Protein AF-A0A7S4ITA3-F1 (afdb_monomer)

Secondary structure (DSSP, 8-state):
-PPPPHHHHHHHHHHHHHTGGG--SHHHHHHHHHHHTTTSSSS-TT-HHHHHTT-GGGGSTTHHHHHHHHHHHHHHTT----TT----HHHHHHHHHHHHHHHTT--EEEE--TTSSHHHHHHHHHHH-BGGG-SSGGGGGSPEEEEEEEE--TT--HHHHHHHHHHHHHHHHH-TTEEEEEEEETGGGGGG-TT-TTHHHHHHTSS-SSEEEEEESSPPPHHHHTTSEEEEPPPPPHHHHHHHHHHHHHHS---SHHHHHHHHHHHHHHHHHHHHHHHHHHH--SS----GGGT-

pLDDT: mean 87.22, std 9.17, range [44.47, 98.25]

Structure (mmCIF, N/CA/C/O backbone):
data_AF-A0A7S4ITA3-F1
#
_entry.id   AF-A0A7S4ITA3-F1
#
loop_
_atom_site.group_PDB
_atom_site.id
_atom_site.type_symbol
_atom_site.label_atom_id
_atom_site.label_alt_id
_atom_site.label_comp_id
_atom_site.label_asym_id
_atom_site.label_entity_id
_atom_site.label_seq_id
_atom_site.pdbx_PDB_ins_code
_atom_site.Cartn_x
_atom_site.Cartn_y
_atom_site.Cartn_z
_atom_site.occupancy
_atom_site.B_iso_or_equiv
_atom_site.auth_seq_id
_atom_site.auth_comp_id
_atom_site.auth_asym_id
_atom_site.auth_atom_id
_atom_site.pdbx_PDB_model_num
ATOM 1 N N . ALA A 1 1 ? -18.665 4.761 25.829 1.00 44.47 1 ALA A N 1
ATOM 2 C CA . ALA A 1 1 ? -19.193 4.690 24.446 1.00 44.47 1 ALA A CA 1
ATOM 3 C C . ALA A 1 1 ? -19.505 3.229 24.148 1.00 44.47 1 ALA A C 1
ATOM 5 O O . ALA A 1 1 ? -18.762 2.408 24.674 1.00 44.47 1 ALA A O 1
ATOM 6 N N . PRO A 1 2 ? -20.571 2.891 23.401 1.00 53.69 2 PRO A N 1
ATOM 7 C CA . PRO A 1 2 ? -20.846 1.493 23.069 1.00 53.69 2 PRO A CA 1
ATOM 8 C C . PRO A 1 2 ? -19.627 0.891 22.359 1.00 53.69 2 PRO A C 1
ATOM 10 O O . PRO A 1 2 ? -19.073 1.516 21.450 1.00 53.69 2 PRO A O 1
ATOM 13 N N . SER A 1 3 ? -19.159 -0.261 22.841 1.00 71.75 3 SER A N 1
ATOM 14 C CA . SER A 1 3 ? -18.053 -0.998 22.234 1.00 71.75 3 SER A CA 1
ATOM 15 C C . SER A 1 3 ? -18.509 -1.571 20.895 1.00 71.75 3 SER A C 1
ATOM 17 O O . SER A 1 3 ? -19.614 -2.094 20.775 1.00 71.75 3 SER A O 1
ATOM 19 N N . ILE A 1 4 ? -17.665 -1.447 19.874 1.00 80.88 4 ILE A N 1
ATOM 20 C CA . ILE A 1 4 ? -17.914 -2.056 18.566 1.00 80.88 4 ILE A CA 1
ATOM 21 C C . ILE A 1 4 ? -17.589 -3.545 18.701 1.00 80.88 4 ILE A C 1
ATOM 23 O O . ILE A 1 4 ? -16.501 -3.894 19.163 1.00 80.88 4 ILE A O 1
ATOM 27 N N . ALA A 1 5 ? -18.536 -4.416 18.352 1.00 86.06 5 ALA A N 1
ATOM 28 C CA . ALA A 1 5 ? -18.326 -5.860 18.443 1.00 86.06 5 ALA A CA 1
ATOM 29 C C . ALA A 1 5 ? -17.271 -6.342 17.423 1.00 86.06 5 ALA A C 1
ATOM 31 O O . ALA A 1 5 ? -17.136 -5.730 16.360 1.00 86.06 5 ALA A O 1
ATOM 32 N N . PRO A 1 6 ? -16.564 -7.462 17.686 1.00 87.94 6 PRO A N 1
ATOM 33 C CA . PRO A 1 6 ? -15.564 -8.002 16.762 1.00 87.94 6 PRO A CA 1
ATOM 34 C C . PRO A 1 6 ? -16.103 -8.224 15.346 1.00 87.94 6 PRO A C 1
ATOM 36 O O . PRO A 1 6 ? -15.459 -7.822 14.384 1.00 87.94 6 PRO A O 1
ATOM 39 N N . PHE A 1 7 ? -17.317 -8.772 15.221 1.00 88.88 7 PHE A N 1
ATOM 40 C CA . PHE A 1 7 ? -17.970 -8.984 13.928 1.00 88.88 7 PHE A CA 1
ATOM 41 C C . PHE A 1 7 ? -18.179 -7.673 13.157 1.00 88.88 7 PHE A C 1
ATOM 43 O O . PHE A 1 7 ? -17.788 -7.570 11.995 1.00 88.88 7 PHE A O 1
ATOM 50 N N . ALA A 1 8 ? -18.719 -6.642 13.815 1.00 88.62 8 ALA A N 1
ATOM 51 C CA . ALA A 1 8 ? -18.875 -5.319 13.216 1.00 88.62 8 ALA A CA 1
ATOM 52 C C . ALA A 1 8 ? -17.520 -4.733 12.784 1.00 88.62 8 ALA A C 1
ATOM 54 O O . ALA A 1 8 ? -17.408 -4.167 11.698 1.00 88.62 8 ALA A O 1
ATOM 55 N N . GLY A 1 9 ? -16.471 -4.936 13.588 1.00 91.06 9 GLY A N 1
ATOM 56 C CA . GLY A 1 9 ? -15.106 -4.561 13.226 1.00 91.06 9 GLY A CA 1
ATOM 57 C C . GLY A 1 9 ? -14.609 -5.266 11.961 1.00 91.06 9 GLY A C 1
ATOM 58 O O . GLY A 1 9 ? -14.134 -4.605 11.040 1.00 91.06 9 GLY A O 1
ATOM 59 N N . SER A 1 10 ? -14.780 -6.587 11.869 1.00 92.25 10 SER A N 1
ATOM 60 C CA . SER A 1 10 ? -14.420 -7.375 10.684 1.00 92.25 10 SER A CA 1
ATOM 61 C C . SER A 1 10 ? -15.167 -6.9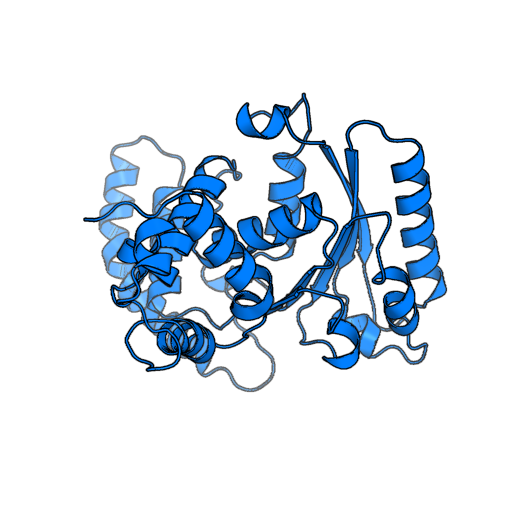22 9.429 1.00 92.25 10 SER A C 1
ATOM 63 O O . SER A 1 10 ? -14.563 -6.850 8.360 1.00 92.25 10 SER A O 1
ATOM 65 N N . VAL A 1 11 ? -16.448 -6.554 9.546 1.00 91.88 11 VAL A N 1
ATOM 66 C CA . VAL A 1 11 ? -17.225 -6.006 8.422 1.00 91.88 11 VAL A CA 1
ATOM 67 C C . VAL A 1 11 ? -16.649 -4.672 7.950 1.00 91.88 11 VAL A C 1
ATOM 69 O O . VAL A 1 11 ? -16.481 -4.479 6.747 1.00 91.88 11 VAL A O 1
ATOM 72 N N . VAL A 1 12 ? -16.282 -3.772 8.868 1.00 93.00 12 VAL A N 1
ATOM 73 C CA . VAL A 1 12 ? -15.640 -2.498 8.500 1.00 93.00 12 VAL A CA 1
ATOM 74 C C . VAL A 1 12 ? -14.308 -2.732 7.789 1.00 93.00 12 VAL A C 1
ATOM 76 O O . VAL A 1 12 ? -14.041 -2.081 6.781 1.00 93.00 12 VAL A O 1
ATOM 79 N N . LEU A 1 13 ? -13.497 -3.682 8.260 1.00 95.00 13 LEU A N 1
ATOM 80 C CA . LEU A 1 13 ? -12.249 -4.051 7.587 1.00 95.00 13 LEU A CA 1
ATOM 81 C C . LEU A 1 13 ? -12.511 -4.622 6.188 1.00 95.00 13 LEU A C 1
ATOM 83 O O . LEU A 1 13 ? -11.865 -4.197 5.234 1.00 95.00 13 LEU A O 1
ATOM 87 N N . GLY A 1 14 ? -13.497 -5.508 6.036 1.00 94.88 14 GLY A N 1
ATOM 88 C CA . GLY A 1 14 ? -13.906 -6.026 4.729 1.00 94.88 14 GLY A CA 1
ATOM 89 C C . GLY A 1 14 ? -14.308 -4.905 3.767 1.00 94.88 14 GLY A C 1
ATOM 90 O O . GLY A 1 14 ? -13.779 -4.817 2.661 1.00 94.88 14 GLY A O 1
ATOM 91 N N . LEU A 1 15 ? -15.163 -3.980 4.211 1.00 94.31 15 LEU A N 1
ATOM 92 C CA . LEU A 1 15 ? -15.544 -2.797 3.431 1.00 94.31 15 LEU A CA 1
ATOM 93 C C . LEU A 1 15 ? -14.338 -1.916 3.080 1.00 94.31 15 LEU A C 1
ATOM 95 O O . LEU A 1 15 ? -14.300 -1.333 1.993 1.00 94.31 15 LEU A O 1
ATOM 99 N N . ALA A 1 16 ? -13.352 -1.824 3.975 1.00 95.06 16 ALA A N 1
ATOM 100 C CA . ALA A 1 16 ? -12.163 -1.029 3.732 1.00 95.06 16 ALA A CA 1
ATOM 101 C C . ALA A 1 16 ? -11.289 -1.622 2.609 1.00 95.06 16 ALA A C 1
ATOM 103 O O . ALA A 1 16 ? -10.899 -0.910 1.682 1.00 95.06 16 ALA A O 1
ATOM 104 N N . PHE A 1 17 ? -11.027 -2.931 2.651 1.00 93.88 17 PHE A N 1
ATOM 105 C CA . PHE A 1 17 ? -10.225 -3.631 1.639 1.00 93.88 17 PHE A CA 1
ATOM 106 C C . PHE A 1 17 ? -10.936 -3.781 0.294 1.00 93.88 17 PHE A C 1
ATOM 108 O O . PHE A 1 17 ? -10.286 -3.728 -0.750 1.00 93.88 17 PHE A O 1
ATOM 115 N N . VAL A 1 18 ? -12.261 -3.926 0.293 1.00 91.56 18 VAL A N 1
ATOM 116 C CA . VAL A 1 18 ? -13.017 -4.067 -0.956 1.00 91.56 18 VAL A CA 1
ATOM 117 C C . VAL A 1 18 ? -13.184 -2.722 -1.665 1.00 91.56 18 VAL A C 1
ATOM 119 O O . VAL A 1 18 ? -13.015 -2.672 -2.882 1.00 91.56 18 VAL A O 1
ATOM 122 N N . TYR A 1 19 ? -13.464 -1.637 -0.932 1.00 92.06 19 TYR A N 1
ATOM 123 C CA . TYR A 1 19 ? -13.842 -0.352 -1.534 1.00 92.06 19 TYR A CA 1
ATOM 124 C C . TYR A 1 19 ? -12.937 0.807 -1.116 1.00 92.06 19 TYR A C 1
ATOM 126 O O . TYR A 1 19 ? -12.345 1.452 -1.977 1.00 92.06 19 TYR A O 1
ATOM 134 N N . TYR A 1 20 ? -12.794 1.066 0.187 1.00 93.38 20 TYR A N 1
ATOM 135 C CA . TYR A 1 20 ? -12.134 2.281 0.690 1.00 93.38 20 TYR A CA 1
ATOM 136 C C . TYR A 1 20 ? -10.708 2.464 0.157 1.00 93.38 20 TYR A C 1
ATOM 138 O O . TYR A 1 20 ? -10.371 3.538 -0.334 1.00 93.38 20 TYR A O 1
ATOM 146 N N . TYR A 1 21 ? -9.871 1.423 0.217 1.00 92.56 21 TYR A N 1
ATOM 147 C CA . TYR A 1 21 ? -8.472 1.520 -0.217 1.00 92.56 21 TYR A CA 1
ATOM 148 C C . TYR A 1 21 ? -8.300 1.611 -1.737 1.00 92.56 21 TYR A C 1
ATOM 150 O O . TYR A 1 21 ? -7.216 1.970 -2.189 1.00 92.56 21 TYR A O 1
ATOM 158 N N . ARG A 1 22 ? -9.355 1.332 -2.518 1.00 90.31 22 ARG A N 1
ATOM 159 C CA . ARG A 1 22 ? -9.364 1.537 -3.976 1.00 90.31 22 ARG A CA 1
ATOM 160 C C . ARG A 1 22 ? -9.637 2.990 -4.364 1.00 90.31 22 ARG A C 1
ATOM 162 O O . ARG A 1 22 ? -9.396 3.359 -5.508 1.00 90.31 22 ARG A O 1
ATOM 169 N N . LEU A 1 23 ? -10.149 3.804 -3.439 1.00 89.69 23 LEU A N 1
ATOM 170 C CA . LEU A 1 23 ? -10.403 5.221 -3.681 1.00 89.69 23 LEU A CA 1
ATOM 171 C C . LEU A 1 23 ? -9.081 5.989 -3.638 1.00 89.69 23 LEU A C 1
ATOM 173 O O . LEU A 1 23 ? -8.311 5.881 -2.673 1.00 89.69 23 LEU A O 1
ATOM 177 N N . GLY A 1 24 ? -8.818 6.755 -4.695 1.00 81.25 24 GLY A N 1
ATOM 178 C CA . GLY A 1 24 ? -7.558 7.466 -4.877 1.00 81.25 24 GLY A CA 1
ATOM 179 C C . GLY A 1 24 ? -7.505 8.784 -4.117 1.00 81.25 24 GLY A C 1
ATOM 180 O O . GLY A 1 24 ? -6.437 9.165 -3.652 1.00 81.25 24 GLY A O 1
ATOM 181 N N . GLY A 1 25 ? -8.642 9.464 -3.945 1.00 82.69 25 GLY A N 1
ATOM 182 C CA . GLY A 1 25 ? -8.714 10.780 -3.316 1.00 82.69 25 GLY A CA 1
ATOM 183 C C . GLY A 1 25 ? -9.077 10.751 -1.830 1.00 82.69 25 GLY A C 1
ATOM 184 O O . GLY A 1 25 ? -9.972 10.026 -1.396 1.00 82.69 25 GLY A O 1
ATOM 185 N N . ALA A 1 26 ? -8.46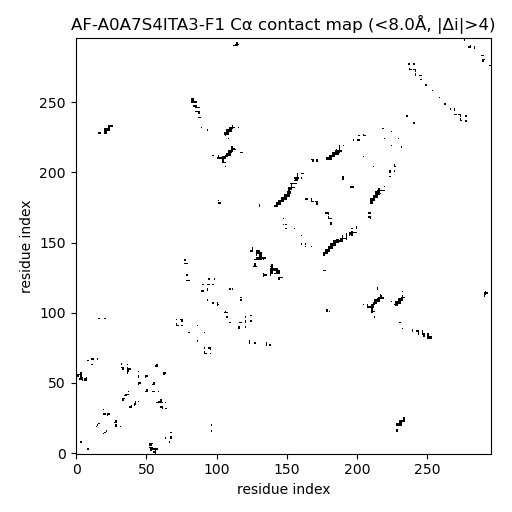2 11.638 -1.041 1.00 82.25 26 ALA A N 1
ATOM 186 C CA . ALA A 1 26 ? -8.821 11.831 0.368 1.00 82.25 26 ALA A CA 1
ATOM 187 C C . ALA A 1 26 ? -10.290 12.268 0.538 1.00 82.25 26 ALA A C 1
ATOM 189 O O . ALA A 1 26 ? -10.975 11.807 1.452 1.00 82.25 26 ALA A O 1
ATOM 190 N N . SER A 1 27 ? -10.794 13.111 -0.372 1.00 85.75 27 SER A N 1
ATOM 191 C CA . SER A 1 27 ? -12.199 13.534 -0.350 1.00 85.75 27 SER A CA 1
ATOM 192 C C . SER A 1 27 ? -13.161 12.397 -0.697 1.00 85.75 27 SER A C 1
ATOM 194 O O . SER A 1 27 ? -14.223 12.301 -0.090 1.00 85.75 27 SER A O 1
ATOM 196 N N . GLU A 1 28 ? -12.797 11.526 -1.640 1.00 89.06 28 GLU A N 1
ATOM 197 C CA . GLU A 1 28 ? -13.598 10.350 -2.007 1.00 89.06 28 GLU A CA 1
ATOM 198 C C . GLU A 1 28 ? -13.661 9.362 -0.841 1.00 89.06 28 GLU A C 1
ATOM 200 O O . GLU A 1 28 ? -14.731 8.884 -0.474 1.00 89.06 28 GLU A O 1
ATOM 205 N N . ARG A 1 29 ? -12.514 9.113 -0.199 1.00 89.00 29 ARG A N 1
ATOM 206 C CA . ARG A 1 29 ? -12.390 8.273 0.997 1.00 89.00 29 ARG A CA 1
ATOM 207 C C . ARG A 1 29 ? -13.241 8.776 2.158 1.00 89.00 29 ARG A C 1
ATOM 209 O O . ARG A 1 29 ? -13.866 7.969 2.845 1.00 89.00 29 ARG A O 1
ATOM 216 N N . LYS A 1 30 ? -13.269 10.094 2.382 1.00 87.12 30 LYS A N 1
ATOM 217 C CA . LYS A 1 30 ? -14.154 10.709 3.377 1.00 87.12 30 LYS A CA 1
ATOM 218 C C . LYS A 1 30 ? -15.622 10.521 2.982 1.00 87.12 30 LYS A C 1
ATOM 220 O O . LYS A 1 30 ? -16.390 9.976 3.769 1.00 87.12 30 LYS A O 1
ATOM 225 N N . GLY A 1 31 ? -15.969 10.869 1.741 1.00 88.88 31 GLY A N 1
ATOM 226 C CA . GLY A 1 31 ? -17.325 10.734 1.211 1.00 88.88 31 GLY A CA 1
ATOM 227 C C . GLY A 1 31 ? -17.870 9.304 1.280 1.00 88.88 31 GLY A C 1
ATOM 228 O O . GLY A 1 31 ? -19.043 9.118 1.577 1.00 88.88 31 GLY A O 1
ATOM 229 N N . TYR A 1 32 ? -17.026 8.287 1.088 1.00 91.44 32 TYR A N 1
ATOM 230 C CA . TYR A 1 32 ? -17.415 6.881 1.215 1.00 91.44 32 TYR A CA 1
ATOM 231 C C . TYR A 1 32 ? -17.880 6.519 2.630 1.00 91.44 32 TYR A C 1
ATOM 233 O O . TYR A 1 32 ? -18.923 5.888 2.796 1.00 91.44 32 TYR A O 1
ATOM 241 N N . TRP A 1 33 ? -17.143 6.938 3.663 1.00 91.00 33 TRP A N 1
ATOM 242 C CA . TRP A 1 33 ? -17.572 6.692 5.041 1.00 91.00 33 TRP A CA 1
ATOM 243 C C . TRP A 1 33 ? -18.780 7.530 5.435 1.00 91.00 33 TRP A C 1
ATOM 245 O O . TRP A 1 33 ? -19.639 7.028 6.159 1.00 91.00 33 TRP A O 1
ATOM 255 N N . ASP A 1 34 ? -18.886 8.754 4.926 1.00 87.12 34 ASP A N 1
ATOM 256 C CA . ASP A 1 34 ? -20.053 9.610 5.144 1.00 87.12 34 ASP A CA 1
ATOM 257 C C . ASP A 1 34 ? -21.315 8.982 4.515 1.00 87.12 34 ASP A C 1
ATOM 259 O O . ASP A 1 34 ? -22.370 8.943 5.150 1.00 87.12 34 ASP A O 1
ATOM 263 N N . ALA A 1 35 ? -21.182 8.385 3.324 1.00 85.56 35 ALA A N 1
ATOM 264 C CA . ALA A 1 35 ? -22.257 7.699 2.605 1.00 85.56 35 ALA A CA 1
ATOM 265 C C . ALA A 1 35 ? -22.709 6.373 3.243 1.00 85.56 35 ALA A C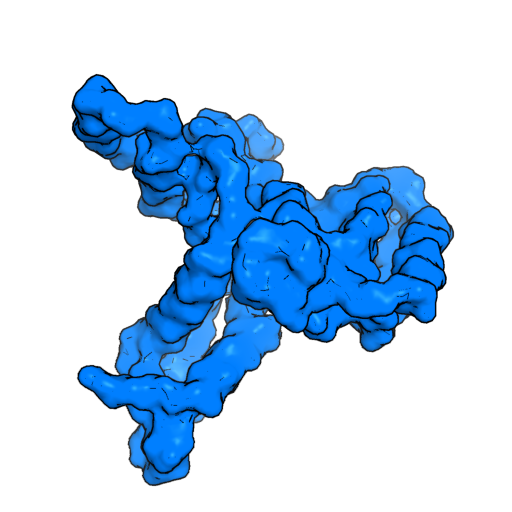 1
ATOM 267 O O . ALA A 1 35 ? -23.789 5.893 2.929 1.00 85.56 35 ALA A O 1
ATOM 268 N N . ILE A 1 36 ? -21.910 5.750 4.110 1.00 84.56 36 ILE A N 1
ATOM 269 C CA . ILE A 1 36 ? -22.321 4.544 4.862 1.00 84.56 36 ILE A CA 1
ATOM 270 C C . ILE A 1 36 ? -22.736 4.915 6.293 1.00 84.56 36 ILE A C 1
ATOM 272 O O . ILE A 1 36 ? -23.541 4.228 6.925 1.00 84.56 36 ILE A O 1
ATOM 276 N N . GLY A 1 37 ? -22.176 6.003 6.817 1.00 79.94 37 GLY A N 1
ATOM 277 C CA . GLY A 1 37 ? -22.442 6.526 8.145 1.00 79.94 37 GLY A CA 1
ATOM 278 C C . GLY A 1 37 ? -23.795 7.223 8.268 1.00 79.94 37 GLY A C 1
ATOM 279 O O . GLY A 1 37 ? -24.728 7.006 7.499 1.00 79.94 37 GLY A O 1
ATOM 280 N N . THR A 1 38 ? -23.909 8.070 9.289 1.00 68.62 38 THR A N 1
ATOM 281 C CA . THR A 1 38 ? -25.158 8.764 9.645 1.00 68.62 38 THR A CA 1
ATOM 282 C C . THR A 1 38 ? -25.495 9.970 8.786 1.00 68.62 38 THR A C 1
ATOM 284 O O . THR A 1 38 ? -26.566 10.541 8.962 1.00 68.62 38 THR A O 1
ATOM 287 N N . LEU A 1 39 ? -24.614 10.347 7.862 1.00 64.81 39 LEU A N 1
ATOM 288 C CA . LEU A 1 39 ? -24.863 11.421 6.901 1.00 64.81 39 LEU A CA 1
ATOM 289 C C . LEU A 1 39 ? -25.691 10.941 5.696 1.00 64.81 39 LEU A C 1
ATOM 291 O O . LEU A 1 39 ? -25.988 11.733 4.807 1.00 64.81 39 LEU A O 1
ATOM 295 N N . SER A 1 40 ? -26.080 9.662 5.671 1.00 63.91 40 SER A N 1
ATOM 296 C CA . SER A 1 40 ? -26.907 9.059 4.629 1.00 63.91 40 SER A CA 1
ATOM 297 C C . SER A 1 40 ? -28.091 8.291 5.221 1.00 63.91 40 SER A C 1
ATOM 299 O O . SER A 1 40 ? -27.983 7.685 6.290 1.00 63.91 40 SER A O 1
ATOM 301 N N . ASP A 1 41 ? -29.191 8.226 4.470 1.00 70.81 41 ASP A N 1
ATOM 302 C CA . ASP A 1 41 ? -30.323 7.337 4.765 1.00 70.81 41 ASP A CA 1
ATOM 303 C C . ASP A 1 41 ? -30.102 5.903 4.241 1.00 70.81 41 ASP A C 1
ATOM 305 O O . ASP A 1 41 ? -30.998 5.061 4.312 1.00 70.81 41 ASP A O 1
ATOM 309 N N . ILE A 1 42 ? -28.906 5.601 3.713 1.00 78.12 42 ILE A N 1
ATOM 310 C CA . ILE A 1 42 ? -28.583 4.302 3.104 1.00 78.12 42 ILE A CA 1
ATOM 311 C C . ILE A 1 42 ? -28.616 3.186 4.157 1.00 78.12 42 ILE A C 1
ATOM 313 O O . ILE A 1 42 ? -29.082 2.079 3.878 1.00 78.12 42 ILE A O 1
ATOM 317 N N . VAL A 1 43 ? -28.152 3.465 5.380 1.00 77.56 43 VAL A N 1
ATOM 318 C CA . VAL A 1 43 ? -28.120 2.489 6.477 1.00 77.56 43 VAL A CA 1
ATOM 319 C C . VAL A 1 43 ? -29.050 2.917 7.608 1.00 77.56 43 VAL A C 1
ATOM 321 O O . VAL A 1 43 ? -28.831 3.915 8.293 1.00 77.56 43 VAL A O 1
ATOM 324 N N . VAL A 1 44 ? -30.061 2.092 7.892 1.00 79.06 44 VAL A N 1
ATOM 325 C CA . VAL A 1 44 ? -30.995 2.323 9.004 1.00 79.06 44 VAL A CA 1
ATOM 326 C C . VAL A 1 44 ? -30.394 1.818 10.323 1.00 79.06 44 VAL A C 1
ATOM 328 O O . VAL A 1 44 ? -30.726 0.740 10.829 1.00 79.06 44 VAL A O 1
ATOM 331 N N . TRP A 1 45 ? -29.508 2.626 10.909 1.00 76.69 45 TRP A N 1
ATOM 332 C CA . TRP A 1 45 ? -28.760 2.327 12.142 1.00 76.69 45 TRP A CA 1
ATOM 333 C C . TRP A 1 45 ? -29.633 2.013 13.372 1.00 76.69 45 TRP A C 1
ATOM 335 O O . TRP A 1 45 ? -29.173 1.363 14.306 1.00 76.69 45 TRP A O 1
ATOM 345 N N . GLY A 1 46 ? -30.898 2.448 13.389 1.00 69.69 46 GLY A N 1
ATOM 346 C CA . GLY A 1 46 ? -31.834 2.235 14.503 1.00 69.69 46 GLY A CA 1
ATOM 347 C C . GLY A 1 46 ? -32.474 0.841 14.575 1.00 69.69 46 GLY A C 1
ATOM 348 O O . GLY A 1 46 ? -33.279 0.590 15.472 1.00 69.69 46 GLY A O 1
ATOM 349 N N . THR A 1 47 ? -32.165 -0.068 13.646 1.00 79.06 47 THR A N 1
ATOM 350 C CA . THR A 1 47 ? -32.787 -1.400 13.620 1.00 79.06 47 THR A CA 1
ATOM 351 C C . THR A 1 47 ? -32.286 -2.299 14.754 1.00 79.06 47 THR A C 1
ATOM 353 O O . THR A 1 47 ? -31.094 -2.375 15.058 1.00 79.06 47 THR A O 1
ATOM 356 N N . ARG A 1 48 ? -33.210 -3.063 15.358 1.00 77.19 48 ARG A N 1
ATOM 357 C CA . ARG A 1 48 ? -32.900 -4.022 16.438 1.00 77.19 48 ARG A CA 1
ATOM 358 C C . ARG A 1 48 ? -31.853 -5.059 16.012 1.00 77.19 48 ARG A C 1
ATOM 360 O O . ARG A 1 48 ? -31.075 -5.501 16.848 1.00 77.19 48 ARG A O 1
ATOM 367 N N . LYS A 1 49 ? -31.816 -5.390 14.715 1.00 79.81 49 LYS A N 1
ATOM 368 C CA . LYS A 1 49 ? -30.844 -6.304 14.106 1.00 79.81 49 LYS A CA 1
ATOM 369 C C . LYS A 1 49 ? -29.416 -5.755 14.191 1.00 79.81 49 LYS A C 1
ATOM 371 O O . LYS A 1 49 ? -28.576 -6.393 14.804 1.00 79.81 49 LYS A O 1
ATOM 376 N N . LEU A 1 50 ? -29.150 -4.549 13.679 1.00 78.44 50 LEU A N 1
ATOM 377 C CA . LEU A 1 50 ? -27.807 -3.946 13.739 1.00 78.44 50 LEU A CA 1
ATOM 378 C C . LEU A 1 50 ? -27.335 -3.722 15.180 1.00 78.44 50 LEU A C 1
ATOM 380 O O . LEU A 1 50 ? -26.171 -3.957 15.503 1.00 78.44 50 LEU A O 1
ATOM 384 N N . LYS A 1 51 ? -28.252 -3.323 16.068 1.00 77.50 51 LYS A N 1
ATOM 385 C CA . LYS A 1 51 ? -27.941 -3.180 17.492 1.00 77.50 51 LYS A CA 1
ATOM 386 C C . LYS A 1 51 ? -27.585 -4.521 18.144 1.00 77.50 51 LYS A C 1
ATOM 388 O O . LYS A 1 51 ? -26.641 -4.570 18.925 1.00 77.50 51 LYS A O 1
ATOM 393 N N . GLY A 1 52 ? -28.314 -5.589 17.809 1.00 76.75 52 GLY A N 1
ATOM 394 C CA . GLY A 1 52 ? -28.038 -6.951 18.277 1.00 76.75 52 GLY A CA 1
ATOM 395 C C . GLY A 1 52 ? -26.687 -7.491 17.804 1.00 76.75 52 GLY A C 1
ATOM 396 O O . GLY A 1 52 ? -26.008 -8.167 18.566 1.00 76.75 52 GLY A O 1
ATOM 397 N N . GLU A 1 53 ? -26.260 -7.109 16.601 1.00 82.62 53 GLU A N 1
ATOM 398 C CA . GLU A 1 53 ? -24.971 -7.497 16.006 1.00 82.62 53 GLU A CA 1
ATOM 399 C C . GLU A 1 53 ? -23.797 -6.575 16.419 1.00 82.62 53 GLU A C 1
ATOM 401 O O . GLU A 1 53 ? -22.677 -6.708 15.926 1.00 82.62 53 GLU A O 1
ATOM 406 N N . GLY A 1 54 ? -24.029 -5.611 17.321 1.00 83.00 54 GLY A N 1
ATOM 407 C CA . GLY A 1 54 ? -22.974 -4.764 17.892 1.00 83.00 54 GLY A CA 1
ATOM 408 C C . GLY A 1 54 ? -22.473 -3.625 16.996 1.00 83.00 54 GLY A C 1
ATOM 409 O O . GLY A 1 54 ? -21.363 -3.125 17.195 1.00 83.00 54 GLY A O 1
ATOM 410 N N . PHE A 1 55 ? -23.289 -3.180 16.037 1.00 85.12 55 PHE A N 1
ATOM 411 C CA . PHE A 1 55 ? -22.982 -2.071 15.123 1.00 85.12 55 PHE A CA 1
ATOM 412 C C . PHE A 1 55 ? -23.282 -0.676 15.707 1.00 85.12 55 PHE A C 1
ATOM 414 O O . PHE A 1 55 ? -22.945 0.332 15.094 1.00 85.12 55 PHE A O 1
ATOM 421 N N . ASP A 1 56 ? -23.879 -0.585 16.900 1.00 82.00 56 ASP A N 1
ATOM 422 C CA . ASP A 1 56 ? -24.345 0.678 17.508 1.00 82.00 56 ASP A CA 1
ATOM 423 C C . ASP A 1 56 ? -23.232 1.740 17.646 1.00 82.00 56 ASP A C 1
ATOM 425 O O . ASP A 1 56 ? -23.459 2.936 17.452 1.00 82.00 56 ASP A O 1
ATOM 429 N N . GLY A 1 57 ? -21.991 1.305 17.901 1.00 83.00 57 GLY A N 1
ATOM 430 C CA . GLY A 1 57 ? -20.823 2.187 17.984 1.00 83.00 57 GLY A CA 1
ATOM 431 C C . GLY A 1 57 ? -20.428 2.868 16.669 1.00 83.00 57 GLY A C 1
ATOM 432 O O . GLY A 1 57 ? -19.764 3.904 16.712 1.00 83.00 57 GLY A O 1
ATOM 433 N N . LEU A 1 58 ? -20.867 2.340 15.521 1.00 85.00 58 LEU A N 1
ATOM 434 C CA . LEU A 1 58 ? -20.563 2.870 14.186 1.00 85.00 58 LEU A CA 1
ATOM 435 C C . LEU A 1 58 ? -21.526 3.976 13.732 1.00 85.00 58 LEU A C 1
ATOM 437 O O . LEU A 1 58 ? -21.247 4.660 12.754 1.00 85.00 58 LEU A O 1
ATOM 441 N N . LYS A 1 59 ? -22.614 4.219 14.477 1.00 80.12 59 LYS A N 1
ATOM 442 C CA . LYS A 1 59 ? -23.563 5.308 14.196 1.00 80.12 59 LYS A CA 1
ATOM 443 C C . LYS A 1 59 ? -22.907 6.696 14.268 1.00 80.12 59 LYS A C 1
ATOM 445 O O . LYS A 1 59 ? -23.375 7.646 13.650 1.00 80.12 59 LYS A O 1
ATOM 450 N N . LYS A 1 60 ? -21.858 6.869 15.070 1.00 82.88 60 LYS A N 1
ATOM 451 C CA . LYS A 1 60 ? -21.241 8.189 15.257 1.00 82.88 60 LYS A CA 1
ATOM 452 C C . LYS A 1 60 ? -20.473 8.612 14.006 1.00 82.88 60 LYS A C 1
ATOM 454 O O . LYS A 1 60 ? -19.764 7.801 13.415 1.00 82.88 60 LYS A O 1
ATOM 459 N N . GLU A 1 61 ? -20.565 9.891 13.658 1.00 83.75 61 GLU A N 1
ATOM 460 C CA . GLU A 1 61 ? -19.752 10.473 12.591 1.00 83.75 61 GLU A CA 1
ATOM 461 C C . GLU A 1 61 ? -18.260 10.185 12.841 1.00 83.75 61 GLU A C 1
ATOM 463 O O . GLU A 1 61 ? -17.773 10.253 13.976 1.00 83.75 61 GLU A O 1
ATOM 468 N N . GLY A 1 62 ? -17.547 9.770 11.792 1.00 86.62 62 GLY A N 1
ATOM 469 C CA . GLY A 1 62 ? -16.132 9.402 11.867 1.00 86.62 62 GLY A CA 1
ATOM 470 C C . GLY A 1 62 ? -15.818 8.081 12.587 1.00 86.62 62 GLY A C 1
ATOM 471 O O . GLY A 1 62 ? -14.642 7.724 12.686 1.00 86.62 62 GLY A O 1
ATOM 472 N N . ALA A 1 63 ? -16.810 7.318 13.069 1.00 89.00 63 ALA A N 1
ATOM 473 C CA . ALA A 1 63 ? -16.561 6.061 13.785 1.00 89.00 63 ALA A CA 1
ATOM 474 C C . ALA A 1 63 ? -15.839 5.011 12.925 1.00 89.00 63 ALA A C 1
ATOM 476 O O . ALA A 1 63 ? -14.937 4.342 13.425 1.00 89.00 63 ALA A O 1
ATOM 477 N N . PHE A 1 64 ? -16.183 4.911 11.637 1.00 91.06 64 PHE A N 1
ATOM 478 C CA . PHE A 1 64 ? -15.521 4.016 10.682 1.00 91.06 64 PHE A CA 1
ATOM 479 C C . PHE A 1 64 ? -14.037 4.345 10.518 1.00 91.06 64 PHE A C 1
ATOM 481 O O . PHE A 1 64 ? -13.185 3.484 10.729 1.00 91.06 64 PHE A O 1
ATOM 488 N N . ALA A 1 65 ? -13.725 5.608 10.212 1.00 90.25 65 ALA A N 1
ATOM 489 C CA . ALA A 1 65 ? -12.351 6.074 10.053 1.00 90.25 65 ALA A CA 1
ATOM 490 C C . ALA A 1 65 ? -11.542 5.891 11.346 1.00 90.25 65 ALA A C 1
ATOM 492 O O . ALA A 1 65 ? -10.400 5.439 11.304 1.00 90.25 65 ALA A O 1
ATOM 493 N N . LYS A 1 66 ? -12.149 6.175 12.506 1.00 91.38 66 LYS A N 1
ATOM 494 C CA . LYS A 1 66 ? -11.503 6.000 13.811 1.00 91.38 66 LYS A CA 1
ATOM 495 C C . LYS A 1 66 ? -11.236 4.532 14.144 1.00 91.38 66 LYS A C 1
ATOM 497 O O . LYS A 1 66 ? -10.167 4.226 14.668 1.00 91.38 66 LYS A O 1
ATOM 502 N N . LEU A 1 67 ? -12.182 3.635 13.857 1.00 92.56 67 LEU A N 1
ATOM 503 C CA . LEU A 1 67 ? -11.978 2.195 14.024 1.00 92.56 67 LEU A CA 1
ATOM 504 C C . LEU A 1 67 ? -10.831 1.723 13.125 1.00 92.56 67 LEU A C 1
ATOM 506 O O . LEU A 1 67 ? -9.910 1.077 13.617 1.00 92.56 67 LEU A O 1
ATOM 510 N N . LEU A 1 68 ? -10.869 2.075 11.836 1.00 93.19 68 LEU A N 1
ATOM 511 C CA . LEU A 1 68 ? -9.851 1.669 10.870 1.00 93.19 68 LEU A CA 1
ATOM 512 C C . LEU A 1 68 ? -8.459 2.159 11.283 1.00 93.19 68 LEU A C 1
ATOM 514 O O . LEU A 1 68 ? -7.537 1.352 11.361 1.00 93.19 68 LEU A O 1
ATOM 518 N N . ALA A 1 69 ? -8.331 3.439 11.643 1.00 91.81 69 ALA A N 1
ATOM 519 C CA . ALA A 1 69 ? -7.080 4.016 12.131 1.00 91.81 69 ALA A CA 1
ATOM 520 C C . ALA A 1 69 ? -6.585 3.326 13.414 1.00 91.81 69 ALA A C 1
ATOM 522 O O . ALA A 1 69 ? -5.397 3.046 13.546 1.00 91.81 69 ALA A O 1
ATOM 523 N N . GLY A 1 70 ? -7.490 2.998 14.344 1.00 93.31 70 GLY A N 1
ATOM 524 C CA . GLY A 1 70 ? -7.144 2.266 15.564 1.00 93.31 70 GLY A CA 1
ATOM 525 C C . GLY A 1 70 ? -6.628 0.852 15.283 1.00 93.31 70 GLY A C 1
ATOM 526 O O . GLY A 1 70 ? -5.637 0.429 15.875 1.00 93.31 70 GLY A O 1
ATOM 527 N N . VAL A 1 71 ? -7.254 0.128 14.349 1.00 93.25 71 VAL A N 1
ATOM 528 C CA . VAL A 1 71 ? -6.790 -1.206 13.931 1.00 93.25 71 VAL A CA 1
ATOM 529 C C . VAL A 1 71 ? -5.443 -1.114 13.214 1.00 93.25 71 VAL A C 1
ATOM 531 O O . VAL A 1 71 ? -4.535 -1.870 13.552 1.00 93.25 71 VAL A O 1
ATOM 534 N N . GLN A 1 72 ? -5.284 -0.168 12.284 1.00 93.25 72 GLN A N 1
ATOM 535 C CA . GLN A 1 72 ? -4.019 0.089 11.587 1.00 93.25 72 GLN A CA 1
ATOM 536 C C . GLN A 1 72 ? -2.880 0.393 12.565 1.00 93.25 72 GLN A C 1
ATOM 538 O O . GLN A 1 72 ? -1.791 -0.167 12.440 1.00 93.25 72 GLN A O 1
ATOM 543 N N . GLN A 1 73 ? -3.140 1.240 13.563 1.00 91.94 73 GLN A N 1
ATOM 544 C CA . GLN A 1 73 ? -2.157 1.595 14.580 1.00 91.94 73 GLN A CA 1
ATOM 545 C C . GLN A 1 73 ? -1.784 0.385 15.443 1.00 91.94 73 GLN A C 1
ATOM 547 O O . GLN A 1 73 ? -0.603 0.092 15.603 1.00 91.94 73 GLN A O 1
ATOM 552 N N . ASN A 1 74 ? -2.770 -0.359 15.951 1.00 91.62 74 ASN A N 1
ATOM 553 C CA . ASN A 1 74 ? -2.521 -1.568 16.744 1.00 91.62 74 ASN A CA 1
ATOM 554 C C . ASN A 1 74 ? -1.728 -2.619 15.962 1.00 91.62 74 ASN A C 1
ATOM 556 O O . ASN A 1 74 ? -0.862 -3.293 16.518 1.00 91.62 74 ASN A O 1
ATOM 560 N N . PHE A 1 75 ? -2.006 -2.741 14.667 1.00 91.31 75 PHE A N 1
ATOM 561 C CA . PHE A 1 75 ? -1.265 -3.610 13.771 1.00 91.31 75 PHE A CA 1
ATOM 562 C C . PHE A 1 75 ? 0.192 -3.153 13.619 1.00 91.31 75 PHE A C 1
ATOM 564 O O . PHE A 1 75 ? 1.108 -3.940 13.842 1.00 91.31 75 PHE A O 1
ATOM 571 N N . CYS A 1 76 ? 0.421 -1.873 13.317 1.00 91.38 76 CYS A N 1
ATOM 572 C CA . CYS A 1 76 ? 1.769 -1.343 13.103 1.00 91.38 76 CYS A CA 1
ATOM 573 C C . CYS A 1 76 ? 2.601 -1.250 14.388 1.00 91.38 76 CYS A C 1
ATOM 575 O O . CYS A 1 76 ? 3.823 -1.251 14.306 1.00 91.38 76 CYS A O 1
ATOM 577 N N . ASN A 1 77 ? 1.978 -1.262 15.571 1.00 91.69 77 ASN A N 1
ATOM 578 C CA . ASN A 1 77 ? 2.695 -1.425 16.843 1.00 91.69 77 ASN A CA 1
ATOM 579 C C . ASN A 1 77 ? 3.423 -2.777 16.944 1.00 91.69 77 ASN A C 1
ATOM 581 O O . ASN A 1 77 ? 4.345 -2.917 17.741 1.00 91.69 77 ASN A O 1
ATOM 585 N N . ASN A 1 78 ? 3.015 -3.769 16.147 1.00 92.75 78 ASN A N 1
ATOM 586 C CA . ASN A 1 78 ? 3.693 -5.055 16.034 1.00 92.75 78 ASN A CA 1
ATOM 587 C C . ASN A 1 78 ? 4.672 -5.084 14.853 1.00 92.75 78 ASN A C 1
ATOM 589 O O . ASN A 1 78 ? 5.034 -6.166 14.416 1.00 92.75 78 ASN A O 1
ATOM 593 N N . VAL A 1 79 ? 5.089 -3.942 14.304 1.00 93.56 79 VAL A N 1
ATOM 594 C CA . VAL A 1 79 ? 6.063 -3.870 13.207 1.00 93.56 79 VAL A CA 1
ATOM 595 C C . VAL A 1 79 ? 7.286 -3.097 13.679 1.00 93.56 79 VAL A C 1
ATOM 597 O O . VAL A 1 79 ? 7.175 -1.965 14.148 1.00 93.56 79 VAL A O 1
ATOM 600 N N . LYS A 1 80 ? 8.464 -3.699 13.528 1.00 91.62 80 LYS A N 1
ATOM 601 C CA . LYS A 1 80 ? 9.745 -3.045 13.775 1.00 91.62 80 LYS A CA 1
ATOM 602 C C . LYS A 1 80 ? 10.233 -2.404 12.483 1.00 91.62 80 LYS A C 1
ATOM 604 O O . LYS A 1 80 ? 10.251 -3.042 11.434 1.00 91.62 80 LYS A O 1
ATOM 609 N N . VAL A 1 81 ? 10.636 -1.146 12.567 1.00 91.19 81 VAL A N 1
ATOM 610 C CA . VAL A 1 81 ? 11.312 -0.425 11.484 1.00 91.19 81 VAL A CA 1
ATOM 611 C C . VAL A 1 81 ? 12.740 -0.113 11.919 1.00 91.19 81 VAL A C 1
ATOM 613 O O . VAL A 1 81 ? 13.016 -0.077 13.117 1.00 91.19 81 VAL A O 1
ATOM 616 N N . GLU A 1 82 ? 13.649 0.046 10.960 1.00 85.75 82 GLU A N 1
ATOM 617 C CA . GLU A 1 82 ? 15.037 0.432 11.239 1.00 85.75 82 GLU A CA 1
ATOM 618 C C . GLU A 1 82 ? 15.119 1.853 11.813 1.00 85.75 82 GLU A C 1
ATOM 620 O O . GLU A 1 82 ? 14.220 2.682 11.618 1.00 85.75 82 GLU A O 1
ATOM 625 N N . ASP A 1 83 ? 16.220 2.133 12.507 1.00 79.19 83 ASP A N 1
ATOM 626 C CA . ASP A 1 83 ? 16.477 3.444 13.092 1.00 79.19 83 ASP A CA 1
ATOM 627 C C . ASP A 1 83 ? 16.490 4.534 12.010 1.00 79.19 83 ASP A C 1
ATOM 629 O O . ASP A 1 83 ? 17.024 4.363 10.915 1.00 79.19 83 ASP A O 1
ATOM 633 N N . GLY A 1 84 ? 15.873 5.676 12.317 1.00 75.38 84 GLY A N 1
ATOM 634 C CA . GLY A 1 84 ? 15.716 6.786 11.373 1.00 75.38 84 GLY A CA 1
ATOM 635 C C . GLY A 1 84 ? 14.498 6.679 10.447 1.00 75.38 84 GLY A C 1
ATOM 636 O O . GLY A 1 84 ? 14.159 7.663 9.788 1.00 75.38 84 GLY A O 1
ATOM 637 N N . ILE A 1 85 ? 13.772 5.553 10.427 1.00 83.06 85 ILE A N 1
ATOM 638 C CA . ILE A 1 85 ? 12.502 5.456 9.696 1.00 83.06 85 ILE A CA 1
ATOM 639 C C . ILE A 1 85 ? 11.350 5.966 10.563 1.00 83.06 85 ILE A C 1
ATOM 641 O O . ILE A 1 85 ? 10.958 5.365 11.562 1.00 83.06 85 ILE A O 1
ATOM 645 N N . ALA A 1 86 ? 10.717 7.045 10.112 1.00 81.00 86 ALA A N 1
ATOM 646 C CA . ALA A 1 86 ? 9.494 7.547 10.718 1.00 81.00 86 ALA A CA 1
ATOM 647 C C . ALA A 1 86 ? 8.261 6.727 10.293 1.00 81.00 86 ALA A C 1
ATOM 649 O O . ALA A 1 86 ? 7.875 6.711 9.121 1.00 81.00 86 ALA A O 1
ATOM 650 N N . MET A 1 87 ? 7.566 6.130 11.268 1.00 86.12 87 MET A N 1
ATOM 651 C CA . MET A 1 87 ? 6.246 5.521 11.061 1.00 86.12 87 MET A CA 1
ATOM 652 C C . MET A 1 87 ? 5.167 6.605 10.892 1.00 86.12 87 MET A C 1
ATOM 654 O O . MET A 1 87 ? 4.472 6.981 11.840 1.00 86.12 87 MET A O 1
ATOM 658 N N . ASN A 1 88 ? 5.049 7.147 9.680 1.00 85.94 88 ASN A N 1
ATOM 659 C CA . ASN A 1 88 ? 3.997 8.097 9.318 1.00 85.94 88 ASN A CA 1
ATOM 660 C C . ASN A 1 88 ? 2.717 7.381 8.845 1.00 85.94 88 ASN A C 1
ATOM 662 O O . ASN A 1 88 ? 2.686 6.165 8.658 1.00 85.94 88 ASN A O 1
ATOM 666 N N . GLN A 1 89 ? 1.642 8.145 8.640 1.00 83.94 89 GLN A N 1
ATOM 667 C CA . GLN A 1 89 ? 0.349 7.599 8.221 1.00 83.94 89 GLN A CA 1
ATOM 668 C C . GLN A 1 89 ? 0.419 6.870 6.869 1.00 83.94 89 GLN A C 1
ATOM 670 O O . GLN A 1 89 ? -0.231 5.841 6.694 1.00 83.94 89 GLN A O 1
ATOM 675 N N . ALA A 1 90 ? 1.233 7.362 5.930 1.00 84.56 90 ALA A N 1
ATOM 676 C CA . ALA A 1 90 ? 1.389 6.745 4.616 1.00 84.56 90 ALA A CA 1
ATOM 677 C C . ALA A 1 90 ? 2.070 5.370 4.701 1.00 84.56 90 ALA A C 1
ATOM 679 O O . ALA A 1 90 ? 1.581 4.410 4.107 1.00 84.56 90 ALA A O 1
ATOM 680 N N . LEU A 1 91 ? 3.163 5.258 5.463 1.00 89.38 91 LEU A N 1
ATOM 681 C CA . LEU A 1 91 ? 3.857 3.992 5.695 1.00 89.38 91 LEU A CA 1
ATOM 682 C C . LEU A 1 91 ? 2.972 3.016 6.479 1.00 89.38 91 LEU A C 1
ATOM 684 O O . LEU A 1 91 ? 2.893 1.851 6.109 1.00 89.38 91 LEU A O 1
ATOM 688 N N . MET A 1 92 ? 2.252 3.497 7.495 1.00 91.69 92 MET A N 1
ATOM 689 C CA . MET A 1 92 ? 1.312 2.688 8.276 1.00 91.69 92 MET A CA 1
ATOM 690 C C . MET A 1 92 ? 0.207 2.088 7.396 1.00 91.69 92 MET A C 1
ATOM 692 O O . MET A 1 92 ? -0.066 0.892 7.466 1.00 91.69 92 MET A O 1
ATOM 696 N N . GLU A 1 93 ? -0.406 2.901 6.528 1.00 92.62 93 GLU A N 1
ATOM 697 C CA . GLU A 1 93 ? -1.425 2.424 5.592 1.00 92.62 93 GLU A CA 1
ATOM 698 C C . GLU A 1 93 ? -0.839 1.450 4.567 1.00 92.62 93 GLU A C 1
ATOM 700 O O . GLU A 1 93 ? -1.441 0.411 4.309 1.00 92.62 93 GLU A O 1
ATOM 705 N N . ASN A 1 94 ? 0.338 1.753 4.010 1.00 94.06 94 ASN A N 1
ATOM 706 C CA . ASN A 1 94 ? 1.031 0.856 3.089 1.00 94.06 94 ASN A CA 1
ATOM 707 C C . ASN A 1 94 ? 1.288 -0.512 3.724 1.00 94.06 94 ASN A C 1
ATOM 709 O O . ASN A 1 94 ? 0.899 -1.525 3.151 1.00 94.06 94 ASN A O 1
ATOM 713 N N . LEU A 1 95 ? 1.903 -0.538 4.909 1.00 95.88 95 LEU A N 1
ATOM 714 C CA . LEU A 1 95 ? 2.205 -1.769 5.635 1.00 95.88 95 LEU A CA 1
ATOM 715 C C . LEU A 1 95 ? 0.934 -2.553 5.925 1.00 95.88 95 LEU A C 1
ATOM 717 O O . LEU A 1 95 ? 0.871 -3.739 5.623 1.00 95.88 95 LEU A O 1
ATOM 721 N N . PHE A 1 96 ? -0.092 -1.888 6.454 1.00 95.81 96 PHE A N 1
ATOM 722 C CA . PHE A 1 96 ? -1.350 -2.540 6.784 1.00 95.81 96 PHE A CA 1
ATOM 723 C C . PHE A 1 96 ? -2.015 -3.170 5.557 1.00 95.81 96 PHE A C 1
ATOM 725 O O . PHE A 1 96 ? -2.374 -4.345 5.583 1.00 95.81 96 PHE A O 1
ATOM 732 N N . VAL A 1 97 ? -2.160 -2.416 4.465 1.00 96.19 97 VAL A N 1
ATOM 733 C CA . VAL A 1 97 ? -2.853 -2.909 3.270 1.00 96.19 97 VAL A CA 1
ATOM 734 C C . VAL A 1 97 ? -2.044 -4.006 2.588 1.00 96.19 97 VAL A C 1
ATOM 736 O O . VAL A 1 97 ? -2.579 -5.080 2.321 1.00 96.19 97 VAL A O 1
ATOM 739 N N . VAL A 1 98 ? -0.760 -3.762 2.326 1.00 97.19 98 VAL A N 1
ATOM 740 C CA . VAL A 1 98 ? 0.085 -4.682 1.552 1.00 97.19 98 VAL A CA 1
ATOM 741 C C . VAL A 1 98 ? 0.290 -5.990 2.298 1.00 97.19 98 VAL A C 1
ATOM 743 O O . VAL A 1 98 ? 0.173 -7.052 1.697 1.00 97.19 98 VAL A O 1
ATOM 746 N N . LEU A 1 99 ? 0.527 -5.940 3.607 1.00 95.81 99 LEU A N 1
ATOM 747 C CA . LEU A 1 99 ? 0.747 -7.145 4.398 1.00 95.81 99 LEU A CA 1
ATOM 748 C C . LEU A 1 99 ? -0.524 -8.003 4.468 1.00 95.81 99 LEU A C 1
ATOM 750 O O . LEU A 1 99 ? -0.456 -9.206 4.226 1.00 95.81 99 LEU A O 1
ATOM 754 N N . ILE A 1 100 ? -1.696 -7.403 4.703 1.00 95.38 100 ILE A N 1
ATOM 755 C CA . ILE A 1 100 ? -2.968 -8.142 4.672 1.00 95.38 100 ILE A CA 1
ATOM 756 C C . ILE A 1 100 ? -3.230 -8.727 3.278 1.00 95.38 100 ILE A C 1
ATOM 758 O O . ILE A 1 100 ? -3.674 -9.871 3.177 1.00 95.38 100 ILE A O 1
ATOM 762 N N . CYS A 1 101 ? -2.913 -7.995 2.208 1.00 96.75 101 CYS A N 1
ATOM 763 C CA . CYS A 1 101 ? -3.013 -8.514 0.845 1.00 96.75 101 CYS A CA 1
ATOM 764 C C . CYS A 1 101 ? -2.085 -9.717 0.624 1.00 96.75 101 CYS A C 1
ATOM 766 O O . CYS A 1 101 ? -2.544 -10.735 0.114 1.00 96.75 101 CYS A O 1
ATOM 768 N N . ILE A 1 102 ? -0.831 -9.651 1.088 1.00 97.25 102 ILE A N 1
ATOM 769 C CA . ILE A 1 102 ? 0.133 -10.758 1.000 1.00 97.25 102 ILE A CA 1
ATOM 770 C C . ILE A 1 102 ? -0.374 -11.999 1.738 1.00 97.25 102 ILE A C 1
ATOM 772 O O . ILE A 1 102 ? -0.391 -13.088 1.164 1.00 97.25 102 ILE A O 1
ATOM 776 N N . LEU A 1 103 ? -0.839 -11.842 2.982 1.00 95.19 103 LEU A N 1
ATOM 777 C CA . LEU A 1 103 ? -1.338 -12.960 3.793 1.00 95.19 103 LEU A CA 1
ATOM 778 C C . LEU A 1 103 ? -2.548 -13.659 3.164 1.00 95.19 103 LEU A C 1
ATOM 780 O O . LEU A 1 103 ? -2.718 -14.862 3.343 1.00 95.19 103 LEU A O 1
ATOM 784 N N . ASN A 1 104 ? -3.370 -12.915 2.422 1.00 94.56 104 ASN A N 1
ATOM 785 C CA . ASN A 1 104 ? -4.569 -13.432 1.762 1.00 94.56 104 ASN A CA 1
ATOM 786 C C . ASN A 1 104 ? -4.365 -13.708 0.262 1.00 94.56 104 ASN A C 1
ATOM 788 O O . ASN A 1 104 ? -5.330 -14.041 -0.420 1.00 94.56 104 ASN A O 1
ATOM 792 N N . LYS A 1 105 ? -3.139 -13.551 -0.263 1.00 95.12 105 LYS A N 1
ATOM 793 C CA . LYS A 1 105 ? -2.807 -13.643 -1.699 1.00 95.12 105 LYS A CA 1
ATOM 794 C C . LYS A 1 105 ? -3.709 -12.784 -2.595 1.00 95.12 105 LYS A C 1
ATOM 796 O O . LYS A 1 105 ? -3.980 -13.126 -3.742 1.00 95.12 105 LYS A O 1
ATOM 801 N N . ILE A 1 106 ? -4.165 -11.646 -2.078 1.00 94.62 106 ILE A N 1
ATOM 802 C CA . ILE A 1 106 ? -4.920 -10.662 -2.853 1.00 94.62 106 ILE A CA 1
ATOM 803 C C . ILE A 1 106 ? -3.897 -9.821 -3.622 1.00 94.62 106 ILE A C 1
ATOM 805 O O . ILE A 1 106 ? -3.038 -9.207 -2.987 1.00 94.62 106 ILE A O 1
ATOM 809 N N . PRO A 1 107 ? -3.964 -9.747 -4.962 1.00 94.69 107 PRO A N 1
ATOM 810 C CA . PRO A 1 107 ? -3.072 -8.884 -5.720 1.00 94.69 107 PRO A CA 1
ATOM 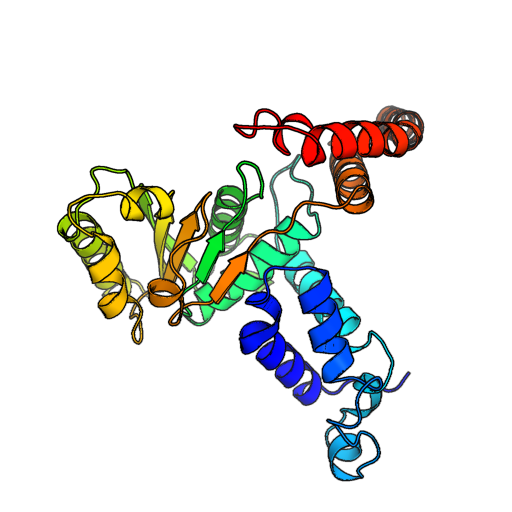811 C C . PRO A 1 107 ? -3.184 -7.426 -5.280 1.00 94.69 107 PRO A C 1
ATOM 813 O O . PRO A 1 107 ? -4.290 -6.882 -5.181 1.00 94.69 107 PRO A O 1
ATOM 816 N N . VAL A 1 108 ? -2.046 -6.773 -5.055 1.00 95.25 108 VAL A N 1
ATOM 817 C CA . VAL A 1 108 ? -2.000 -5.367 -4.641 1.00 95.25 108 VAL A CA 1
ATOM 818 C C . VAL A 1 108 ? -0.985 -4.588 -5.464 1.00 95.25 108 VAL A C 1
ATOM 820 O O . VAL A 1 108 ? 0.142 -5.027 -5.674 1.00 95.25 108 VAL A O 1
ATOM 823 N N . PHE A 1 109 ? -1.384 -3.409 -5.928 1.00 94.19 109 PHE A N 1
ATOM 824 C CA . PHE A 1 109 ? -0.522 -2.482 -6.648 1.00 94.19 109 PHE A CA 1
ATOM 825 C C . PHE A 1 109 ? -0.417 -1.187 -5.861 1.00 94.19 109 PHE A C 1
ATOM 827 O O . PHE A 1 109 ? -1.419 -0.526 -5.600 1.00 94.19 109 PHE A O 1
ATOM 834 N N . MET A 1 110 ? 0.798 -0.819 -5.481 1.00 93.75 110 MET A N 1
ATOM 835 C CA . MET A 1 110 ? 1.089 0.457 -4.849 1.00 93.75 110 MET A CA 1
ATOM 836 C C . MET A 1 110 ? 1.497 1.460 -5.915 1.00 93.75 110 MET A C 1
ATOM 838 O O . MET A 1 110 ? 2.539 1.310 -6.558 1.00 93.75 110 MET A O 1
ATOM 842 N N . VAL A 1 111 ? 0.702 2.515 -6.055 1.00 91.00 111 VAL A N 1
ATOM 843 C CA . VAL A 1 111 ? 0.965 3.593 -7.004 1.00 91.00 111 VAL A CA 1
ATOM 844 C C . VAL A 1 111 ? 1.190 4.887 -6.241 1.00 91.00 111 VAL A C 1
ATOM 846 O O . VAL A 1 111 ? 0.384 5.278 -5.399 1.00 91.00 111 VAL A O 1
ATOM 849 N N . GLY A 1 112 ? 2.281 5.578 -6.533 1.00 87.50 112 GLY A N 1
ATOM 850 C CA . GLY A 1 112 ? 2.554 6.880 -5.934 1.00 87.50 112 GLY A CA 1
ATOM 851 C C . GLY A 1 112 ? 3.863 7.460 -6.420 1.00 87.50 112 GLY A C 1
ATOM 852 O O . GLY A 1 112 ? 4.703 6.719 -6.923 1.00 87.50 112 GLY A O 1
ATOM 853 N N . LYS A 1 113 ? 4.073 8.759 -6.221 1.00 82.94 113 LYS A N 1
ATOM 854 C CA . LYS A 1 113 ? 5.317 9.429 -6.615 1.00 82.94 113 LYS A CA 1
ATOM 855 C C . LYS A 1 113 ? 6.563 8.770 -5.973 1.00 82.94 113 LYS A C 1
ATOM 857 O O . LYS A 1 113 ? 6.470 8.021 -4.984 1.00 82.94 113 LYS A O 1
ATOM 862 N N . PRO A 1 114 ? 7.766 9.010 -6.518 1.00 79.81 114 PRO A N 1
ATOM 863 C CA . PRO A 1 114 ? 9.005 8.649 -5.841 1.00 79.81 114 PRO A CA 1
ATOM 864 C C . PRO A 1 114 ? 9.029 9.192 -4.405 1.00 79.81 114 PRO A C 1
ATOM 866 O O . PRO A 1 114 ? 8.593 10.309 -4.134 1.00 79.81 114 PRO A O 1
ATOM 869 N N . GLY A 1 115 ? 9.503 8.376 -3.463 1.00 77.25 115 GLY A N 1
ATOM 870 C CA . GLY A 1 115 ? 9.499 8.736 -2.041 1.00 77.25 115 GLY A CA 1
ATOM 871 C C . GLY A 1 115 ? 8.206 8.422 -1.276 1.00 77.25 115 GLY A C 1
ATOM 872 O O . GLY A 1 115 ? 8.180 8.629 -0.073 1.00 77.25 115 GLY A O 1
ATOM 873 N N . SER A 1 116 ? 7.166 7.841 -1.892 1.00 79.44 116 SER A N 1
ATOM 874 C CA . SER A 1 116 ? 5.948 7.396 -1.174 1.00 79.44 116 SER A CA 1
ATOM 875 C C . SER A 1 116 ? 6.100 6.072 -0.393 1.00 79.44 116 SER A C 1
ATOM 877 O O . SER A 1 116 ? 5.144 5.303 -0.275 1.00 79.44 116 SER A O 1
ATOM 879 N N . SER A 1 117 ? 7.308 5.766 0.090 1.00 85.38 117 SER A N 1
ATOM 880 C CA . SER A 1 117 ? 7.633 4.592 0.925 1.00 85.38 117 SER A CA 1
ATOM 881 C C . SER A 1 117 ? 7.246 3.215 0.354 1.00 85.38 117 SER A C 1
ATOM 883 O O . SER A 1 117 ? 7.067 2.267 1.112 1.00 85.38 117 SER A O 1
ATOM 885 N N . LYS A 1 118 ? 7.136 3.075 -0.975 1.00 91.25 118 LYS A N 1
ATOM 886 C CA . LYS A 1 118 ? 6.731 1.828 -1.657 1.00 91.25 118 LYS A CA 1
ATOM 887 C C . LYS A 1 118 ? 7.721 0.679 -1.425 1.00 91.25 118 LYS A C 1
ATOM 889 O O . LYS A 1 118 ? 7.388 -0.301 -0.772 1.00 91.25 118 LYS A O 1
ATOM 894 N N . THR A 1 119 ? 8.963 0.842 -1.882 1.00 91.25 119 THR A N 1
ATOM 895 C CA . THR A 1 119 ? 10.038 -0.150 -1.703 1.00 91.25 119 THR A CA 1
ATOM 896 C C . THR A 1 119 ? 10.328 -0.402 -0.223 1.00 91.25 119 THR A C 1
ATOM 898 O O . THR A 1 119 ? 10.471 -1.549 0.190 1.00 91.25 119 THR A O 1
ATOM 901 N N . LEU A 1 120 ? 10.308 0.663 0.589 1.00 92.19 120 LEU A N 1
ATOM 902 C CA . LEU A 1 120 ? 10.493 0.575 2.038 1.00 92.19 120 LEU A CA 1
ATOM 903 C C . LEU A 1 120 ? 9.446 -0.330 2.703 1.00 92.19 120 LEU A C 1
ATOM 905 O O . LEU A 1 120 ? 9.775 -1.115 3.584 1.00 92.19 120 LEU A O 1
ATOM 909 N N . THR A 1 121 ? 8.191 -0.263 2.252 1.00 95.25 121 THR A N 1
ATOM 910 C CA . THR A 1 121 ? 7.116 -1.126 2.762 1.00 95.25 121 THR A CA 1
ATOM 911 C C . THR A 1 121 ? 7.467 -2.601 2.570 1.00 95.25 121 THR A C 1
ATOM 913 O O . THR A 1 121 ? 7.345 -3.382 3.508 1.00 95.25 121 THR A O 1
ATOM 916 N N . MET A 1 122 ? 7.961 -2.982 1.387 1.00 96.38 122 MET A N 1
ATOM 917 C CA . MET A 1 122 ? 8.352 -4.369 1.113 1.00 96.38 122 MET A CA 1
ATOM 918 C C . MET A 1 122 ? 9.564 -4.814 1.934 1.00 96.38 122 MET A C 1
ATOM 920 O O . MET A 1 122 ? 9.574 -5.942 2.420 1.00 96.38 122 MET A O 1
ATOM 924 N N . GLN A 1 123 ? 10.546 -3.932 2.137 1.00 94.75 123 GLN A N 1
ATOM 925 C CA . GLN A 1 123 ? 11.712 -4.208 2.985 1.00 94.75 123 GLN A CA 1
ATOM 926 C C . GLN A 1 123 ? 11.303 -4.465 4.441 1.00 94.75 123 GLN A C 1
ATOM 928 O O . GLN A 1 123 ? 11.719 -5.462 5.027 1.00 94.75 123 GLN A O 1
ATOM 933 N N . VAL A 1 124 ? 10.434 -3.616 4.998 1.00 95.81 124 VAL A N 1
ATOM 934 C CA . VAL A 1 124 ? 9.919 -3.765 6.367 1.00 95.81 124 VAL A CA 1
ATOM 935 C C . VAL A 1 124 ? 9.081 -5.039 6.510 1.00 95.81 124 VAL A C 1
ATOM 937 O O . VAL A 1 124 ? 9.222 -5.757 7.498 1.00 95.81 124 VAL A O 1
ATOM 940 N N . ILE A 1 125 ? 8.229 -5.366 5.532 1.00 96.19 125 ILE A N 1
ATOM 941 C CA . ILE A 1 125 ? 7.459 -6.621 5.559 1.00 96.19 125 ILE A CA 1
ATOM 942 C C . ILE A 1 125 ? 8.404 -7.822 5.551 1.00 96.19 125 ILE A C 1
ATOM 944 O O . ILE A 1 125 ? 8.249 -8.712 6.385 1.00 96.19 125 ILE A O 1
ATOM 948 N N . ALA A 1 126 ? 9.393 -7.836 4.654 1.00 95.62 126 ALA A N 1
ATOM 949 C CA . ALA A 1 126 ? 10.357 -8.923 4.571 1.00 95.62 126 ALA A CA 1
ATOM 950 C C . ALA A 1 126 ? 11.138 -9.082 5.881 1.00 95.62 126 ALA A C 1
ATOM 952 O O . ALA A 1 126 ? 11.255 -10.197 6.373 1.00 95.62 126 ALA A O 1
ATOM 953 N N . SER A 1 127 ? 11.623 -7.999 6.495 1.00 95.31 127 SER A N 1
ATOM 954 C CA . SER A 1 127 ? 12.405 -8.085 7.737 1.00 95.31 127 SER A CA 1
ATOM 955 C C . SER A 1 127 ? 11.584 -8.537 8.951 1.00 95.31 127 SER A C 1
ATOM 957 O O . SER A 1 127 ? 12.123 -9.195 9.838 1.00 95.31 127 SER A O 1
ATOM 959 N N . ASN A 1 128 ? 10.280 -8.239 8.986 1.00 95.94 128 ASN A N 1
ATOM 960 C CA . ASN A 1 128 ? 9.404 -8.632 10.093 1.00 95.94 128 ASN A CA 1
ATOM 961 C C . ASN A 1 128 ? 8.813 -10.040 9.920 1.00 95.94 128 ASN A C 1
ATOM 963 O O . ASN A 1 128 ? 8.695 -10.778 10.896 1.00 95.94 128 ASN A O 1
ATOM 967 N N . LEU A 1 129 ? 8.439 -10.444 8.703 1.00 96.00 129 LEU A N 1
ATOM 968 C CA . LEU A 1 129 ? 7.788 -11.734 8.449 1.00 96.00 129 LEU A CA 1
ATOM 969 C C . LEU A 1 129 ? 8.829 -12.808 8.113 1.00 96.00 129 LEU A C 1
ATOM 971 O O . LEU A 1 129 ? 8.892 -13.323 7.002 1.00 96.00 129 LEU A O 1
ATOM 975 N N . GLN A 1 130 ? 9.626 -13.177 9.114 1.00 96.19 130 GLN A N 1
ATOM 976 C CA . GLN A 1 130 ? 10.656 -14.228 9.030 1.00 96.19 130 GLN A CA 1
ATOM 977 C C . GLN A 1 130 ? 10.173 -15.576 9.605 1.00 96.19 130 GLN A C 1
ATOM 979 O O . GLN A 1 130 ? 10.957 -16.438 10.011 1.00 96.19 130 GLN A O 1
ATOM 984 N N . GLY A 1 131 ? 8.852 -15.760 9.709 1.00 95.06 131 GLY A N 1
ATOM 985 C CA . GLY A 1 131 ? 8.246 -16.929 10.341 1.00 95.06 131 GLY A CA 1
ATOM 986 C C . GLY A 1 131 ? 8.741 -17.111 11.776 1.00 95.06 131 GLY A C 1
ATOM 987 O O . GLY A 1 131 ? 8.838 -16.151 12.540 1.00 95.06 131 GLY A O 1
ATOM 988 N N . LYS A 1 132 ? 9.131 -18.337 12.146 1.00 95.12 132 LYS A N 1
ATOM 989 C CA . LYS A 1 132 ? 9.639 -18.655 13.497 1.00 95.12 132 LYS A CA 1
ATOM 990 C C . LYS A 1 132 ? 10.864 -17.826 13.914 1.00 95.12 132 LYS A C 1
ATOM 992 O O . LYS A 1 132 ? 11.102 -17.688 15.111 1.00 95.12 132 LYS A O 1
ATOM 997 N N . GLN A 1 133 ? 11.619 -17.294 12.952 1.00 94.94 133 GLN A N 1
ATOM 998 C CA . GLN A 1 133 ? 12.810 -16.474 13.187 1.00 94.94 133 GLN A CA 1
ATOM 999 C C . GLN A 1 133 ? 12.497 -14.980 13.346 1.00 94.94 133 GLN A C 1
ATOM 1001 O O . GLN A 1 133 ? 13.411 -14.205 13.614 1.00 94.94 133 GLN A O 1
ATOM 1006 N N . SER A 1 134 ? 11.232 -14.562 13.216 1.00 95.88 134 SER A N 1
ATOM 1007 C CA . SER A 1 134 ? 10.851 -13.169 13.455 1.00 95.88 134 SER A CA 1
ATOM 1008 C C . SER A 1 134 ? 11.282 -12.708 14.847 1.00 95.88 134 SER A C 1
ATOM 1010 O O . SER A 1 134 ? 11.035 -13.383 15.852 1.00 95.88 134 SER A O 1
ATOM 1012 N N . GLU A 1 135 ? 11.855 -11.510 14.921 1.00 93.75 135 GLU A N 1
ATOM 1013 C CA . GLU A 1 135 ? 12.196 -10.874 16.189 1.00 93.75 135 GLU A CA 1
ATOM 1014 C C . GLU A 1 135 ? 10.943 -10.665 17.053 1.00 93.75 135 GLU A C 1
ATOM 1016 O O . GLU A 1 135 ? 10.939 -11.009 18.238 1.00 93.75 135 GLU A O 1
ATOM 1021 N N . ILE A 1 136 ? 9.847 -10.209 16.440 1.00 93.88 136 ILE A N 1
ATOM 1022 C CA . ILE A 1 136 ? 8.582 -9.921 17.121 1.00 93.88 136 ILE A CA 1
ATOM 1023 C C . ILE A 1 136 ? 7.781 -11.218 17.312 1.00 93.88 136 ILE A C 1
ATOM 1025 O O . ILE A 1 136 ? 7.434 -11.862 16.313 1.00 93.88 136 ILE A O 1
ATOM 1029 N N . PRO A 1 137 ? 7.403 -11.582 18.558 1.00 94.62 137 PRO A N 1
ATOM 1030 C CA . PRO A 1 137 ? 6.640 -12.799 18.846 1.00 94.62 137 PRO A CA 1
ATOM 1031 C C . PRO A 1 137 ? 5.319 -12.907 18.078 1.00 94.62 137 PRO A C 1
ATOM 1033 O O . PRO A 1 137 ? 4.976 -13.995 17.625 1.00 94.62 137 PRO A O 1
ATOM 1036 N N . PHE A 1 138 ? 4.621 -11.784 17.875 1.00 93.38 138 PHE A N 1
ATOM 1037 C CA . PHE A 1 138 ? 3.378 -11.724 17.101 1.00 93.38 138 PHE A CA 1
ATOM 1038 C C . PHE A 1 138 ? 3.530 -12.306 15.688 1.00 93.38 138 PHE A C 1
ATOM 1040 O O . PHE A 1 138 ? 2.639 -13.011 15.230 1.00 93.38 138 PHE A O 1
ATOM 1047 N N . TRP A 1 139 ? 4.660 -12.078 15.010 1.00 94.50 139 TRP A N 1
ATOM 1048 C CA . TRP A 1 139 ? 4.880 -12.567 13.642 1.00 94.50 139 TRP A CA 1
ATOM 1049 C C . TRP A 1 139 ? 5.347 -14.022 13.564 1.00 94.50 139 TRP A C 1
ATOM 1051 O O . TRP A 1 139 ? 5.244 -14.633 12.505 1.00 94.50 139 TRP A O 1
ATOM 1061 N N . ARG A 1 140 ? 5.788 -14.627 14.676 1.00 95.38 140 ARG A N 1
ATOM 1062 C CA . ARG A 1 140 ? 6.263 -16.025 14.688 1.00 95.38 140 ARG A CA 1
ATOM 1063 C C . ARG A 1 140 ? 5.167 -17.052 14.414 1.00 95.38 140 ARG A C 1
ATOM 1065 O O . ARG A 1 140 ? 5.477 -18.180 14.040 1.00 95.38 140 ARG A O 1
ATOM 1072 N N . GLN A 1 141 ? 3.906 -16.664 14.605 1.00 93.88 141 GLN A N 1
ATOM 1073 C CA . GLN A 1 141 ? 2.733 -17.485 14.293 1.00 93.88 141 GLN A CA 1
ATOM 1074 C C . GLN A 1 141 ? 2.312 -17.407 12.815 1.00 93.88 141 GLN A C 1
ATOM 1076 O O . GLN A 1 141 ? 1.419 -18.143 12.403 1.00 93.88 141 GLN A O 1
ATOM 1081 N N . PHE A 1 142 ? 2.920 -16.513 12.030 1.00 94.56 142 PHE A N 1
ATOM 1082 C CA . PHE A 1 142 ? 2.635 -16.352 10.607 1.00 94.56 142 PHE A CA 1
ATOM 1083 C C . PHE A 1 142 ? 3.730 -17.005 9.748 1.00 94.56 142 PHE A C 1
ATOM 1085 O O . PHE A 1 142 ? 4.847 -17.225 10.227 1.00 94.56 142 PHE A O 1
ATOM 1092 N N . PRO A 1 143 ? 3.434 -17.321 8.475 1.00 95.31 143 PRO A N 1
ATOM 1093 C CA . PRO A 1 143 ? 4.439 -17.776 7.520 1.00 95.31 143 PRO A CA 1
ATOM 1094 C C . PRO A 1 143 ? 5.558 -16.750 7.305 1.00 95.31 143 PRO A C 1
ATOM 1096 O O . PRO A 1 143 ? 5.339 -15.542 7.419 1.00 95.31 143 PRO A O 1
ATOM 1099 N N . ALA A 1 144 ? 6.746 -17.229 6.933 1.00 96.94 144 ALA A N 1
ATOM 1100 C CA . ALA A 1 144 ? 7.792 -16.352 6.415 1.00 96.94 144 ALA A CA 1
ATOM 1101 C C . ALA A 1 144 ? 7.379 -15.774 5.052 1.00 96.94 144 ALA A C 1
ATOM 1103 O O . ALA A 1 144 ? 6.650 -16.420 4.302 1.00 96.94 144 ALA A O 1
ATOM 1104 N N . VAL A 1 145 ? 7.845 -14.578 4.706 1.00 97.44 145 VAL A N 1
ATOM 1105 C CA . VAL A 1 145 ? 7.647 -13.984 3.378 1.00 97.44 145 VAL A CA 1
ATOM 1106 C C . VAL A 1 145 ? 8.939 -14.092 2.582 1.00 97.44 145 VAL A C 1
ATOM 1108 O O . VAL A 1 145 ? 9.983 -13.613 3.019 1.00 97.44 145 VAL A O 1
ATOM 1111 N N . TYR A 1 146 ? 8.859 -14.687 1.393 1.00 97.19 146 TYR A N 1
ATOM 1112 C CA . TYR A 1 146 ? 9.989 -14.790 0.472 1.00 97.19 146 TYR A CA 1
ATOM 1113 C C . TYR A 1 146 ? 9.670 -14.089 -0.847 1.00 97.19 146 TYR A C 1
ATOM 1115 O O . TYR A 1 146 ? 8.659 -14.383 -1.485 1.00 97.19 146 TYR A O 1
ATOM 1123 N N . ILE A 1 147 ? 10.517 -13.142 -1.251 1.00 97.94 147 ILE A N 1
ATOM 1124 C CA . ILE A 1 147 ? 10.235 -12.237 -2.369 1.00 97.94 147 ILE A CA 1
ATOM 1125 C C . ILE A 1 147 ? 11.047 -12.637 -3.602 1.00 97.94 147 ILE A C 1
ATOM 1127 O O . ILE A 1 147 ? 12.274 -12.623 -3.587 1.00 97.94 147 ILE A O 1
ATOM 1131 N N . PHE A 1 148 ? 10.345 -12.903 -4.699 1.00 97.62 148 PHE A N 1
ATOM 1132 C CA . PHE A 1 148 ? 10.889 -12.970 -6.050 1.00 97.62 148 PHE A CA 1
ATOM 1133 C C . PHE A 1 148 ? 10.709 -11.603 -6.706 1.00 97.62 148 PHE A C 1
ATOM 1135 O O . PHE A 1 148 ? 9.611 -11.258 -7.138 1.00 97.62 148 PHE A O 1
ATOM 1142 N N . GLN A 1 149 ? 11.779 -10.814 -6.778 1.00 96.75 149 GLN A N 1
ATOM 1143 C CA . GLN A 1 149 ? 11.730 -9.483 -7.382 1.00 96.75 149 GLN A CA 1
ATOM 1144 C C . GLN A 1 149 ? 11.992 -9.544 -8.891 1.00 96.75 149 GLN A C 1
ATOM 1146 O O . GLN A 1 149 ? 12.929 -10.202 -9.339 1.00 96.75 149 GLN A O 1
ATOM 1151 N N . TYR A 1 150 ? 11.180 -8.823 -9.660 1.00 95.88 150 TYR A N 1
ATOM 1152 C CA . TYR A 1 150 ? 11.402 -8.522 -11.070 1.00 95.88 150 TYR A CA 1
ATOM 1153 C C . TYR A 1 150 ? 11.289 -7.015 -11.275 1.00 95.88 150 TYR A C 1
ATOM 1155 O O . TYR A 1 150 ? 10.265 -6.415 -10.950 1.00 95.88 150 TYR A O 1
ATOM 1163 N N . GLN A 1 151 ? 12.345 -6.404 -11.805 1.00 95.00 151 GLN A N 1
ATOM 1164 C CA . GLN A 1 151 ? 12.352 -4.985 -12.131 1.00 95.00 151 GLN A CA 1
ATOM 1165 C C . GLN A 1 151 ? 11.864 -4.787 -13.567 1.00 95.00 151 GLN A C 1
ATOM 1167 O O . GLN A 1 151 ? 12.523 -5.195 -14.523 1.00 95.00 151 GLN A O 1
ATOM 1172 N N . CYS A 1 152 ? 10.706 -4.152 -13.713 1.00 92.44 152 CYS A N 1
ATOM 1173 C CA . CYS A 1 152 ? 10.133 -3.820 -15.005 1.00 92.44 152 CYS A CA 1
ATOM 1174 C C . CYS A 1 152 ? 10.870 -2.646 -15.661 1.00 92.44 152 CYS A C 1
ATOM 1176 O O . CYS A 1 152 ? 11.372 -1.730 -15.008 1.00 92.44 152 CYS A O 1
ATOM 1178 N N . SER A 1 153 ? 10.892 -2.660 -16.989 1.00 91.50 153 SER A N 1
ATOM 1179 C CA . SER A 1 153 ? 11.457 -1.610 -17.831 1.00 91.50 153 SER A CA 1
ATOM 1180 C C . SER A 1 153 ? 10.608 -1.437 -19.099 1.00 91.50 153 SER A C 1
ATOM 1182 O O . SER A 1 153 ? 9.769 -2.294 -19.392 1.00 91.50 153 SER A O 1
ATOM 1184 N N . PRO A 1 154 ? 10.838 -0.385 -19.905 1.00 87.19 154 PRO A N 1
ATOM 1185 C CA . PRO A 1 154 ? 10.171 -0.233 -21.201 1.00 87.19 154 PRO A CA 1
ATOM 1186 C C . PRO A 1 154 ? 10.485 -1.354 -22.205 1.00 87.19 154 PRO A C 1
ATOM 1188 O O . PRO A 1 154 ? 9.767 -1.503 -23.185 1.00 87.19 154 PRO A O 1
ATOM 1191 N N . MET A 1 155 ? 11.542 -2.136 -21.959 1.00 87.38 155 MET A N 1
ATOM 1192 C CA . MET A 1 155 ? 11.952 -3.282 -22.778 1.00 87.38 155 MET A CA 1
ATOM 1193 C C . MET A 1 155 ? 11.547 -4.623 -22.155 1.00 87.38 155 MET A C 1
ATOM 1195 O O . MET A 1 155 ? 11.984 -5.672 -22.619 1.00 87.38 155 MET A O 1
ATOM 1199 N N . SER A 1 156 ? 10.768 -4.613 -21.068 1.00 87.81 156 SER A N 1
ATOM 1200 C CA . SER A 1 156 ? 10.284 -5.851 -20.462 1.00 87.81 156 SER A CA 1
ATOM 1201 C C . SER A 1 156 ? 9.344 -6.579 -21.417 1.00 87.81 156 SER A C 1
ATOM 1203 O O . SER A 1 156 ? 8.414 -5.979 -21.962 1.00 87.81 156 SER A O 1
ATOM 1205 N N . ASP A 1 157 ? 9.567 -7.884 -21.552 1.00 88.12 157 ASP A N 1
ATOM 1206 C CA . ASP A 1 157 ? 8.720 -8.799 -22.307 1.00 88.12 157 ASP A CA 1
ATOM 1207 C C . ASP A 1 157 ? 7.815 -9.627 -21.372 1.00 88.12 157 ASP A C 1
ATOM 1209 O O . ASP A 1 157 ? 8.012 -9.718 -20.155 1.00 88.12 157 ASP A O 1
ATOM 1213 N N . SER A 1 158 ? 6.767 -10.220 -21.945 1.00 88.88 158 SER A N 1
ATOM 1214 C CA . SER A 1 158 ? 5.826 -11.061 -21.192 1.00 88.88 158 SER A CA 1
ATOM 1215 C C . SER A 1 158 ? 6.458 -12.373 -20.713 1.00 88.88 158 SER A C 1
ATOM 1217 O O . SER A 1 158 ? 6.085 -12.877 -19.652 1.00 88.88 158 SER A O 1
ATOM 1219 N N . HIS A 1 159 ? 7.423 -12.916 -21.462 1.00 90.88 159 HIS A N 1
ATOM 1220 C CA . HIS A 1 159 ? 8.066 -14.194 -21.160 1.00 90.88 159 HIS A CA 1
ATOM 1221 C C . HIS A 1 159 ? 8.909 -14.123 -19.883 1.00 90.88 159 HIS A C 1
ATOM 1223 O O . HIS A 1 159 ? 8.854 -15.031 -19.061 1.00 90.88 159 HIS A O 1
ATOM 1229 N N . SER A 1 160 ? 9.646 -13.037 -19.672 1.00 91.75 160 SER A N 1
ATOM 1230 C CA . SER A 1 160 ? 10.485 -12.823 -18.493 1.00 91.75 160 SER A CA 1
ATOM 1231 C C . SER A 1 160 ? 9.646 -12.674 -17.226 1.00 91.75 160 SER A C 1
ATOM 1233 O O . SER A 1 160 ? 9.985 -13.251 -16.192 1.00 91.75 160 SER A O 1
ATOM 1235 N N . ILE A 1 161 ? 8.514 -11.964 -17.314 1.00 93.31 161 ILE A N 1
ATOM 1236 C CA . ILE A 1 161 ? 7.549 -11.860 -16.208 1.00 93.31 161 ILE A CA 1
ATOM 1237 C C . ILE A 1 161 ? 6.940 -13.238 -15.910 1.00 93.31 161 ILE A C 1
ATOM 1239 O O . ILE A 1 161 ? 6.886 -13.641 -14.748 1.00 93.31 161 ILE A O 1
ATOM 1243 N N . GLN A 1 162 ? 6.529 -13.984 -16.945 1.00 94.25 162 GLN A N 1
ATOM 1244 C CA . GLN A 1 162 ? 6.012 -15.351 -16.796 1.00 94.25 162 GLN A CA 1
ATOM 1245 C C . GLN A 1 162 ? 7.035 -16.287 -16.166 1.00 94.25 162 GLN A C 1
ATOM 1247 O O . GLN A 1 162 ? 6.711 -16.989 -15.215 1.00 94.25 162 GLN A O 1
ATOM 1252 N N . HIS A 1 163 ? 8.276 -16.250 -16.636 1.00 95.00 163 HIS A N 1
ATOM 1253 C CA . HIS A 1 163 ? 9.351 -17.061 -16.095 1.00 95.00 163 HIS A CA 1
ATOM 1254 C C . HIS A 1 163 ? 9.568 -16.777 -14.603 1.00 95.00 163 HIS A C 1
ATOM 1256 O O . HIS A 1 163 ? 9.652 -17.711 -13.807 1.00 95.00 163 HIS A O 1
ATOM 1262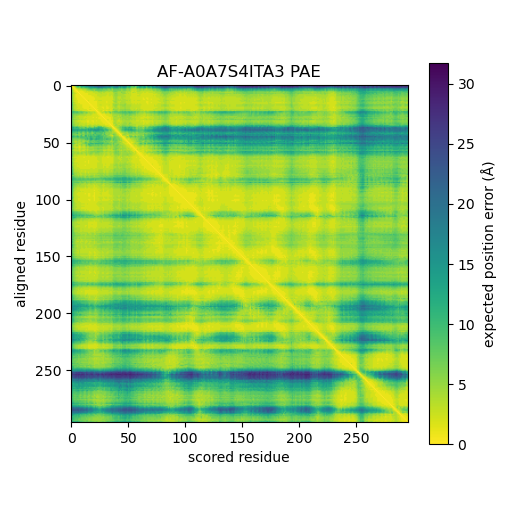 N N . GLN A 1 164 ? 9.606 -15.501 -14.198 1.00 96.31 164 GLN A N 1
ATOM 1263 C CA . GLN A 1 164 ? 9.752 -15.152 -12.783 1.00 96.31 164 GLN A CA 1
ATOM 1264 C C . GLN A 1 164 ? 8.556 -15.623 -11.946 1.00 96.31 164 GLN A C 1
ATOM 1266 O O . GLN A 1 164 ? 8.740 -16.135 -10.840 1.00 96.31 164 GLN A O 1
ATOM 1271 N N . PHE A 1 165 ? 7.337 -15.477 -12.469 1.00 96.44 165 PHE A N 1
ATOM 1272 C CA . PHE A 1 165 ? 6.136 -15.994 -11.819 1.00 96.44 165 PHE A CA 1
ATOM 1273 C C . PHE A 1 165 ? 6.211 -17.515 -11.647 1.00 96.44 165 PHE A C 1
ATOM 1275 O O . PHE A 1 165 ? 6.017 -18.009 -10.540 1.00 96.44 165 PHE A O 1
ATOM 1282 N N . ASP A 1 166 ? 6.587 -18.256 -12.689 1.00 96.25 166 ASP A N 1
ATOM 1283 C CA . ASP A 1 166 ? 6.721 -19.713 -12.638 1.00 96.25 166 ASP A CA 1
ATOM 1284 C C . ASP A 1 166 ? 7.779 -20.156 -11.618 1.00 96.25 166 ASP A C 1
ATOM 1286 O O . ASP A 1 166 ? 7.575 -21.144 -10.910 1.00 96.25 166 ASP A O 1
ATOM 1290 N N . MET A 1 167 ? 8.890 -19.421 -11.491 1.00 97.12 167 MET A N 1
ATOM 1291 C CA . MET A 1 167 ? 9.891 -19.666 -10.444 1.00 97.12 167 MET A CA 1
ATOM 1292 C C . MET A 1 167 ? 9.305 -19.476 -9.044 1.00 97.12 167 MET A C 1
ATOM 1294 O O . MET A 1 167 ? 9.485 -20.344 -8.187 1.00 97.12 167 MET A O 1
ATOM 1298 N N . ALA A 1 168 ? 8.555 -18.393 -8.824 1.00 97.44 168 ALA A N 1
ATOM 1299 C CA . ALA A 1 168 ? 7.878 -18.146 -7.555 1.00 97.44 168 ALA A CA 1
ATOM 1300 C C . ALA A 1 168 ? 6.863 -19.257 -7.228 1.00 97.44 168 ALA A C 1
ATOM 1302 O O . ALA A 1 168 ? 6.817 -19.747 -6.099 1.00 97.44 168 ALA A O 1
ATOM 1303 N N . VAL A 1 169 ? 6.088 -19.716 -8.216 1.00 97.06 169 VAL A N 1
ATOM 1304 C CA . VAL A 1 169 ? 5.130 -20.820 -8.044 1.00 97.06 169 VAL A CA 1
ATOM 1305 C C . VAL A 1 169 ? 5.838 -22.125 -7.691 1.00 97.06 169 VAL A C 1
ATOM 1307 O O . VAL A 1 169 ? 5.441 -22.795 -6.737 1.00 97.06 169 VAL A O 1
ATOM 1310 N N . ARG A 1 170 ? 6.909 -22.480 -8.411 1.00 97.25 170 ARG A N 1
ATOM 1311 C CA . ARG A 1 170 ? 7.697 -23.689 -8.117 1.00 97.25 170 ARG A CA 1
ATOM 1312 C C . ARG A 1 170 ? 8.300 -23.638 -6.719 1.00 97.25 170 ARG A C 1
ATOM 1314 O O . ARG A 1 170 ? 8.292 -24.651 -6.025 1.00 97.25 170 ARG A O 1
ATOM 1321 N N . TYR A 1 171 ? 8.787 -22.477 -6.288 1.00 97.38 171 TYR A N 1
ATOM 1322 C CA . TYR A 1 171 ? 9.293 -22.303 -4.930 1.00 97.38 171 TYR A CA 1
ATOM 1323 C C . TYR A 1 171 ? 8.180 -22.501 -3.892 1.00 97.38 171 TYR A C 1
ATOM 1325 O O . TYR A 1 171 ? 8.340 -23.296 -2.968 1.00 97.38 171 TYR A O 1
ATOM 1333 N N . GLN A 1 172 ? 7.016 -21.873 -4.089 1.00 96.44 172 GLN A N 1
ATOM 1334 C CA . GLN A 1 172 ? 5.864 -22.001 -3.191 1.00 96.44 172 GLN A CA 1
ATOM 1335 C C . GLN A 1 172 ? 5.378 -23.446 -3.018 1.00 96.44 172 GLN A C 1
ATOM 1337 O O . GLN A 1 172 ? 4.891 -23.786 -1.943 1.00 96.44 172 GLN A O 1
ATOM 1342 N N . GLN A 1 173 ? 5.490 -24.283 -4.054 1.00 95.81 173 GLN A N 1
ATOM 1343 C CA . GLN A 1 173 ? 5.101 -25.699 -4.003 1.00 95.81 173 GLN A CA 1
ATOM 1344 C C . GLN A 1 173 ? 5.990 -26.541 -3.077 1.00 95.81 173 GLN A C 1
ATOM 1346 O O . GLN A 1 173 ? 5.527 -27.555 -2.563 1.00 95.81 173 GLN A O 1
ATOM 1351 N N . HIS A 1 174 ? 7.245 -26.135 -2.867 1.00 94.69 174 HIS A N 1
ATOM 1352 C CA . HIS A 1 174 ? 8.216 -26.871 -2.049 1.00 94.69 174 HIS A CA 1
ATOM 1353 C C . HIS A 1 174 ? 8.491 -26.196 -0.698 1.00 94.69 174 HIS A C 1
ATOM 1355 O O . HIS A 1 174 ? 9.005 -26.837 0.215 1.00 94.69 174 HIS A O 1
ATOM 1361 N N . ALA A 1 175 ? 8.177 -24.906 -0.563 1.00 92.94 175 ALA A N 1
ATOM 1362 C CA . ALA A 1 175 ? 8.401 -24.150 0.658 1.00 92.94 175 ALA A CA 1
ATOM 1363 C C . ALA A 1 175 ? 7.260 -24.361 1.664 1.00 92.94 175 ALA A C 1
ATOM 1365 O O . ALA A 1 175 ? 6.120 -23.950 1.443 1.00 92.94 175 ALA A O 1
ATOM 1366 N N . GLU A 1 176 ? 7.582 -24.951 2.813 1.00 90.94 176 GLU A N 1
ATOM 1367 C CA . GLU A 1 176 ? 6.657 -25.048 3.940 1.00 90.94 176 GLU A CA 1
ATOM 1368 C C . GLU A 1 176 ? 6.634 -23.746 4.753 1.00 90.94 176 GLU A C 1
ATOM 1370 O O . GLU A 1 176 ? 7.640 -23.042 4.873 1.00 90.94 176 GLU A O 1
ATOM 1375 N N . ASN A 1 177 ? 5.473 -23.421 5.332 1.00 92.50 177 ASN A N 1
ATOM 1376 C CA . ASN A 1 177 ? 5.275 -22.259 6.209 1.00 92.50 177 ASN A CA 1
ATOM 1377 C C . ASN A 1 177 ? 5.846 -20.936 5.649 1.00 92.50 177 ASN A C 1
ATOM 1379 O O . ASN A 1 177 ? 6.365 -20.099 6.392 1.00 92.50 177 ASN A O 1
ATOM 1383 N N . THR A 1 178 ? 5.756 -20.757 4.329 1.00 95.88 178 THR A N 1
ATOM 1384 C CA . THR A 1 178 ? 6.263 -19.588 3.604 1.00 95.88 178 THR A CA 1
ATOM 1385 C C . THR A 1 178 ? 5.211 -19.101 2.616 1.00 95.88 178 THR A C 1
ATOM 1387 O O . THR A 1 178 ? 4.573 -19.903 1.932 1.00 95.88 178 THR A O 1
ATOM 1390 N N . ILE A 1 179 ? 5.037 -17.786 2.528 1.00 97.25 179 ILE A N 1
ATOM 1391 C CA . ILE A 1 179 ? 4.281 -17.112 1.478 1.00 97.25 179 ILE A CA 1
ATOM 1392 C C . ILE A 1 179 ? 5.286 -16.521 0.502 1.00 97.25 179 ILE A C 1
ATOM 1394 O O . ILE A 1 179 ? 6.082 -15.641 0.836 1.00 97.25 179 ILE A O 1
ATOM 1398 N N . THR A 1 180 ? 5.226 -17.008 -0.725 1.00 98.00 180 THR A N 1
ATOM 1399 C CA . THR A 1 180 ? 6.032 -16.498 -1.823 1.00 98.00 180 THR A CA 1
ATOM 1400 C C . THR A 1 180 ? 5.334 -15.292 -2.431 1.00 98.00 180 THR A C 1
ATOM 1402 O O . THR A 1 180 ? 4.127 -15.324 -2.691 1.00 98.00 180 THR A O 1
ATOM 1405 N N . VAL A 1 181 ? 6.094 -14.225 -2.651 1.00 98.25 181 VAL A N 1
ATOM 1406 C CA . VAL A 1 181 ? 5.618 -12.972 -3.231 1.00 98.25 181 VAL A CA 1
ATOM 1407 C C . VAL A 1 181 ? 6.361 -12.722 -4.535 1.00 98.25 181 VAL A C 1
ATOM 1409 O O . VAL A 1 181 ? 7.581 -12.586 -4.526 1.00 98.25 181 VAL A O 1
ATOM 1412 N N . LEU A 1 182 ? 5.640 -12.601 -5.647 1.00 98.00 182 LEU A N 1
ATOM 1413 C CA . LEU A 1 182 ? 6.172 -11.968 -6.850 1.00 98.00 182 LEU A CA 1
ATOM 1414 C C . LEU A 1 182 ? 6.074 -10.448 -6.680 1.00 98.00 182 LEU A C 1
ATOM 1416 O O . LEU A 1 182 ? 4.970 -9.905 -6.599 1.00 98.00 182 LEU A O 1
ATOM 1420 N N . LEU A 1 183 ? 7.220 -9.773 -6.630 1.00 97.88 183 LEU A N 1
ATOM 1421 C CA . LEU A 1 183 ? 7.318 -8.318 -6.566 1.00 97.88 183 LEU A CA 1
ATOM 1422 C C . LEU A 1 183 ? 7.681 -7.760 -7.945 1.00 97.88 183 LEU A C 1
ATOM 1424 O O . LEU A 1 183 ? 8.807 -7.937 -8.405 1.00 97.88 18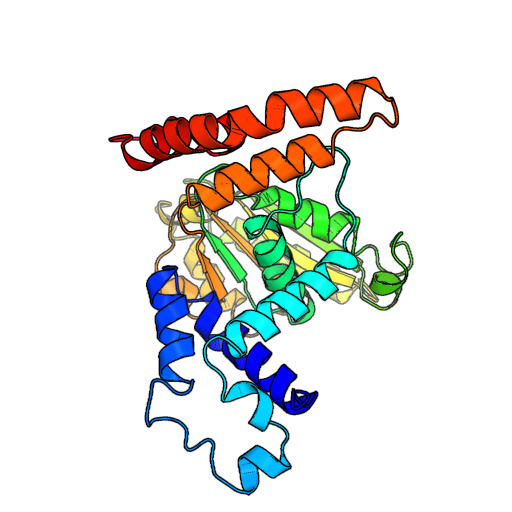3 LEU A O 1
ATOM 1428 N N . LEU A 1 184 ? 6.737 -7.070 -8.581 1.00 95.75 184 LEU A N 1
ATOM 1429 C CA . LEU A 1 184 ? 6.932 -6.358 -9.844 1.00 95.75 184 LEU A CA 1
ATOM 1430 C C . LEU A 1 184 ? 7.273 -4.899 -9.549 1.00 95.75 184 LEU A C 1
ATOM 1432 O O . LEU A 1 184 ? 6.384 -4.095 -9.263 1.00 95.75 184 LEU A O 1
ATOM 1436 N N . ASP A 1 185 ? 8.554 -4.560 -9.588 1.00 94.62 185 ASP A N 1
ATOM 1437 C CA . ASP A 1 185 ? 9.021 -3.200 -9.332 1.00 94.62 185 ASP A CA 1
ATOM 1438 C C . ASP A 1 185 ? 8.980 -2.357 -10.613 1.00 94.62 185 ASP A C 1
ATOM 1440 O O . ASP A 1 185 ? 9.229 -2.870 -11.699 1.00 94.62 185 ASP A O 1
ATOM 1444 N N . GLU A 1 186 ? 8.654 -1.071 -10.498 1.00 92.25 186 GLU A N 1
ATOM 1445 C CA . GLU A 1 186 ? 8.470 -0.142 -11.629 1.00 92.25 186 GLU A CA 1
ATOM 1446 C C . GLU A 1 186 ? 7.517 -0.650 -12.739 1.00 92.25 186 GLU A C 1
ATOM 1448 O O . GLU A 1 186 ? 7.716 -0.402 -13.931 1.00 92.25 186 GLU A O 1
ATOM 1453 N N . VAL A 1 187 ? 6.436 -1.347 -12.367 1.00 91.50 187 VAL A N 1
ATOM 1454 C CA . VAL A 1 187 ? 5.523 -2.006 -13.326 1.00 91.50 187 VAL A CA 1
ATOM 1455 C C . VAL A 1 187 ? 4.869 -1.042 -14.329 1.00 91.50 187 VAL A C 1
ATOM 1457 O O . VAL A 1 187 ? 4.558 -1.446 -15.446 1.00 91.50 187 VAL A O 1
ATOM 1460 N N . GLY A 1 188 ? 4.729 0.243 -13.986 1.00 88.56 188 GLY A N 1
ATOM 1461 C CA . GLY A 1 188 ? 4.243 1.274 -14.911 1.00 88.56 188 GLY A CA 1
ATOM 1462 C C . GLY A 1 188 ? 5.124 1.469 -16.146 1.00 88.56 188 GLY A C 1
ATOM 1463 O O . GLY A 1 188 ? 4.615 1.819 -17.204 1.00 88.56 188 GLY A O 1
ATOM 1464 N N . LEU A 1 189 ? 6.428 1.185 -16.067 1.00 87.75 189 LEU A N 1
ATOM 1465 C CA . LEU A 1 189 ? 7.318 1.285 -17.230 1.00 87.75 189 LEU A CA 1
ATOM 1466 C C . LEU A 1 189 ? 6.997 0.232 -18.295 1.00 87.75 189 LEU A C 1
ATOM 1468 O O . LEU A 1 189 ? 7.121 0.502 -19.487 1.00 87.75 189 LEU A O 1
ATOM 1472 N N . ALA A 1 190 ? 6.548 -0.946 -17.864 1.00 86.50 190 ALA A N 1
ATOM 1473 C CA . ALA A 1 190 ? 6.188 -2.045 -18.749 1.00 86.50 190 ALA A CA 1
ATOM 1474 C C . ALA A 1 190 ? 4.858 -1.803 -19.490 1.00 86.50 190 ALA A C 1
ATOM 1476 O O . ALA A 1 190 ? 4.579 -2.475 -20.479 1.00 86.50 190 ALA A O 1
ATOM 1477 N N . GLU A 1 191 ? 4.046 -0.824 -19.078 1.00 82.00 191 GLU A N 1
ATOM 1478 C CA . GLU A 1 191 ? 2.842 -0.427 -19.821 1.00 82.00 191 GLU A CA 1
ATOM 1479 C C . GLU A 1 191 ? 3.167 0.278 -21.145 1.00 82.00 191 GLU A C 1
ATOM 1481 O O . GLU A 1 191 ? 2.394 0.195 -22.097 1.00 82.00 191 GLU A O 1
ATOM 1486 N N . HIS A 1 192 ? 4.332 0.921 -21.228 1.00 77.19 192 HIS A N 1
ATOM 1487 C CA . HIS A 1 192 ? 4.811 1.588 -22.439 1.00 77.19 192 HIS A CA 1
ATOM 1488 C C . HIS A 1 192 ? 5.568 0.654 -23.393 1.00 77.19 192 HIS A C 1
ATOM 1490 O O . HIS A 1 192 ? 6.004 1.097 -24.455 1.00 77.19 192 HIS A O 1
ATOM 1496 N N . SER A 1 193 ? 5.744 -0.618 -23.023 1.00 77.81 193 SER A N 1
ATOM 1497 C CA . SER A 1 193 ? 6.435 -1.596 -23.862 1.00 77.81 193 SER A CA 1
ATOM 1498 C C . SER A 1 193 ? 5.581 -1.971 -25.085 1.00 77.81 193 SER A C 1
ATOM 1500 O O . SER A 1 193 ? 4.382 -2.244 -24.934 1.00 77.81 193 SER A O 1
ATOM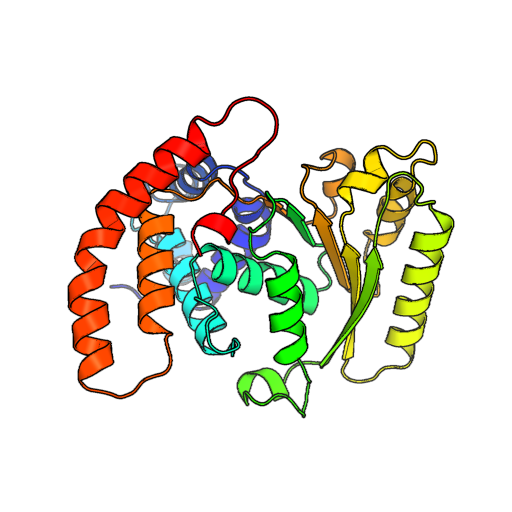 1502 N N . PRO A 1 194 ? 6.174 -2.041 -26.294 1.00 72.81 194 PRO A N 1
ATOM 1503 C CA . PRO A 1 194 ? 5.468 -2.471 -27.502 1.00 72.81 194 PRO A CA 1
ATOM 1504 C C . PRO A 1 194 ? 4.999 -3.932 -27.419 1.00 72.81 194 PRO A C 1
ATOM 1506 O O . PRO A 1 194 ? 4.026 -4.302 -28.074 1.00 72.81 194 PRO A O 1
ATOM 1509 N N . ASP A 1 195 ? 5.636 -4.743 -26.568 1.00 74.19 195 ASP A N 1
ATOM 1510 C CA . ASP A 1 195 ? 5.367 -6.177 -26.422 1.00 74.19 195 ASP A CA 1
ATOM 1511 C C . ASP A 1 195 ? 4.165 -6.486 -25.512 1.00 74.19 195 ASP A C 1
ATOM 1513 O O . ASP A 1 195 ? 3.843 -7.652 -25.268 1.00 74.19 195 ASP A O 1
ATOM 1517 N N . MET A 1 196 ? 3.484 -5.453 -24.995 1.00 76.75 196 MET A N 1
ATOM 1518 C CA . MET A 1 196 ? 2.338 -5.567 -24.079 1.00 76.75 196 MET A CA 1
ATOM 1519 C C . MET A 1 196 ? 2.560 -6.597 -22.947 1.00 76.75 196 MET A C 1
ATOM 1521 O O . MET A 1 196 ? 1.715 -7.474 -22.718 1.00 76.75 196 MET A O 1
ATOM 1525 N N . PRO A 1 197 ? 3.674 -6.502 -22.199 1.00 78.06 197 PRO A N 1
ATOM 1526 C CA . PRO A 1 197 ? 4.099 -7.513 -21.231 1.00 78.06 197 PRO A CA 1
ATOM 1527 C C . PRO A 1 197 ? 3.069 -7.736 -20.119 1.00 78.06 197 PRO A C 1
ATOM 1529 O O . PRO A 1 197 ? 2.897 -8.850 -19.631 1.00 78.06 197 PRO A O 1
ATOM 1532 N N . LEU A 1 198 ? 2.304 -6.698 -19.769 1.00 82.38 198 LEU A N 1
ATOM 1533 C CA . LEU A 1 198 ? 1.287 -6.754 -18.720 1.00 82.38 198 LEU A CA 1
ATOM 1534 C C . LEU A 1 198 ? 0.055 -7.590 -19.097 1.00 82.38 198 LEU A C 1
ATOM 1536 O O . LEU A 1 198 ? -0.751 -7.902 -18.221 1.00 82.38 198 LEU A O 1
ATOM 1540 N N . LYS A 1 199 ? -0.100 -8.008 -20.362 1.00 82.12 199 LYS A N 1
ATOM 1541 C CA . LYS A 1 199 ? -1.192 -8.908 -20.767 1.00 82.12 199 LYS A CA 1
ATOM 1542 C C . LYS A 1 199 ? -1.157 -10.219 -19.979 1.00 82.12 199 LYS A C 1
ATOM 1544 O O . LYS A 1 199 ? -2.210 -10.761 -19.645 1.00 82.12 199 LYS A O 1
ATOM 1549 N N . VAL A 1 200 ? 0.044 -10.691 -19.644 1.00 85.06 200 VAL A N 1
ATOM 1550 C CA . VAL A 1 200 ? 0.238 -11.925 -18.879 1.00 85.06 200 VAL A CA 1
ATOM 1551 C C . VAL A 1 200 ? -0.302 -11.813 -17.448 1.00 85.06 200 VAL A C 1
ATOM 1553 O O . VAL A 1 200 ? -0.824 -12.789 -16.908 1.00 85.06 200 VAL A O 1
ATOM 1556 N N . LEU A 1 201 ? -0.301 -10.601 -16.873 1.00 85.00 201 LEU A N 1
ATOM 1557 C CA . LEU A 1 201 ? -0.818 -10.359 -15.525 1.00 85.00 201 LEU A CA 1
ATOM 1558 C C . LEU A 1 201 ? -2.302 -10.693 -15.419 1.00 85.00 201 LEU A C 1
ATOM 1560 O O . LEU A 1 201 ? -2.730 -11.203 -14.393 1.00 85.00 201 LEU A O 1
ATOM 1564 N N . HIS A 1 202 ? -3.098 -10.485 -16.473 1.00 81.50 202 HIS A N 1
ATOM 1565 C CA . HIS A 1 202 ? -4.513 -10.842 -16.412 1.00 81.50 202 HIS A CA 1
ATOM 1566 C C . HIS A 1 202 ? -4.700 -12.308 -16.019 1.00 81.50 202 HIS A C 1
ATOM 1568 O O . HIS A 1 202 ? -5.488 -12.576 -15.117 1.00 81.50 202 HIS A O 1
ATOM 1574 N N . GLY A 1 203 ? -3.978 -13.235 -16.653 1.00 83.88 203 GLY A N 1
ATOM 1575 C CA . GLY A 1 203 ? -4.038 -14.653 -16.297 1.00 83.88 203 GLY A CA 1
ATOM 1576 C C . GLY A 1 203 ? -3.508 -14.911 -14.888 1.00 83.88 203 GLY A C 1
ATOM 1577 O O . GLY A 1 203 ? -4.185 -15.554 -14.095 1.00 83.88 203 GLY A O 1
ATOM 1578 N N . MET A 1 204 ? -2.346 -14.339 -14.561 1.00 88.50 204 MET A N 1
ATOM 1579 C CA . MET A 1 204 ? -1.679 -14.554 -13.272 1.00 88.50 204 MET A CA 1
ATOM 1580 C C . MET A 1 204 ? -2.496 -14.093 -12.068 1.00 88.50 204 MET A C 1
ATOM 1582 O O . MET A 1 204 ? -2.422 -14.717 -11.020 1.00 88.50 204 MET A O 1
ATOM 1586 N N . LEU A 1 205 ? -3.242 -12.993 -12.193 1.00 89.25 205 LEU A N 1
ATOM 1587 C CA . LEU A 1 205 ? -3.979 -12.390 -11.081 1.00 89.25 205 LEU A CA 1
ATOM 1588 C C . LEU A 1 205 ? -5.325 -13.077 -10.791 1.00 89.25 205 LEU A C 1
ATOM 1590 O O . LEU A 1 205 ? -6.018 -12.679 -9.854 1.00 89.25 205 LEU A O 1
ATOM 1594 N N . VAL A 1 206 ? -5.734 -14.067 -11.591 1.00 86.75 206 VAL A N 1
ATOM 1595 C CA . VAL A 1 206 ? -6.931 -14.873 -11.313 1.00 86.75 206 VAL A CA 1
ATOM 1596 C C . VAL A 1 206 ? -6.536 -16.007 -10.380 1.00 86.75 206 VAL A C 1
ATOM 1598 O O . VAL A 1 206 ? -5.881 -16.942 -10.817 1.00 86.75 206 VAL A O 1
ATOM 1601 N N . ASP A 1 207 ? -6.956 -15.908 -9.118 1.00 85.12 207 ASP A N 1
ATOM 1602 C CA . ASP A 1 207 ? -6.683 -16.907 -8.074 1.00 85.12 207 ASP A CA 1
ATOM 1603 C C . ASP A 1 207 ? -5.193 -17.304 -7.998 1.00 85.12 207 ASP A C 1
ATOM 1605 O O . ASP A 1 207 ? -4.807 -18.437 -8.304 1.00 85.12 207 ASP A O 1
ATOM 1609 N N . PRO A 1 208 ? -4.309 -16.340 -7.682 1.00 89.31 208 PRO A N 1
ATOM 1610 C CA . PRO A 1 208 ? -2.884 -16.544 -7.838 1.00 89.31 208 PRO A CA 1
ATOM 1611 C C . PRO A 1 208 ? -2.357 -17.544 -6.783 1.00 89.31 208 PRO A C 1
ATOM 1613 O O . PRO A 1 208 ? -2.570 -17.367 -5.579 1.00 89.31 208 PRO A O 1
ATOM 1616 N N . PRO A 1 209 ? -1.592 -18.579 -7.184 1.00 93.25 209 PRO A N 1
ATOM 1617 C CA . PRO A 1 209 ? -1.002 -19.541 -6.245 1.00 93.25 209 PRO A CA 1
ATOM 1618 C C . PRO A 1 209 ? 0.022 -18.902 -5.289 1.00 93.25 209 PRO A C 1
ATOM 1620 O O . PRO A 1 209 ? 0.266 -19.426 -4.195 1.00 93.25 209 PRO A O 1
ATOM 1623 N N . VAL A 1 210 ? 0.588 -17.757 -5.681 1.00 96.38 210 VAL A N 1
ATOM 1624 C CA . VAL A 1 210 ? 1.538 -16.926 -4.925 1.00 96.38 210 VAL A CA 1
ATOM 1625 C C . VAL A 1 210 ? 0.981 -15.516 -4.748 1.00 96.38 210 VAL A C 1
ATOM 1627 O O . VAL A 1 210 ? 0.124 -15.085 -5.509 1.00 96.38 210 VAL A O 1
ATOM 1630 N N . SER A 1 211 ? 1.466 -14.761 -3.767 1.00 97.19 211 SER A N 1
ATOM 1631 C CA . SER A 1 211 ? 1.072 -13.355 -3.637 1.00 97.19 211 SER A CA 1
ATOM 1632 C C . SER A 1 211 ? 1.721 -12.512 -4.740 1.00 97.19 211 SER A C 1
ATOM 1634 O O . SER A 1 211 ? 2.888 -12.717 -5.065 1.00 97.19 211 SER A O 1
ATOM 1636 N N . VAL A 1 212 ? 1.005 -11.521 -5.279 1.00 96.81 212 VAL A N 1
ATOM 1637 C CA . VAL A 1 212 ? 1.534 -10.602 -6.300 1.00 96.81 212 VAL A CA 1
ATOM 1638 C C . VAL A 1 212 ? 1.449 -9.166 -5.798 1.00 96.81 212 VAL A C 1
ATOM 1640 O O . VAL A 1 212 ? 0.367 -8.680 -5.460 1.00 96.81 212 VAL A O 1
ATOM 1643 N N . VAL A 1 213 ? 2.596 -8.489 -5.763 1.00 97.19 213 VAL A N 1
ATOM 1644 C CA . VAL A 1 213 ? 2.711 -7.077 -5.390 1.00 97.19 213 VAL A CA 1
ATOM 1645 C C . VAL A 1 213 ? 3.341 -6.310 -6.545 1.00 97.19 213 VAL A C 1
ATOM 1647 O O . VAL A 1 213 ? 4.423 -6.664 -7.003 1.00 97.19 213 VAL A O 1
ATOM 1650 N N . GLY A 1 214 ? 2.691 -5.246 -7.007 1.00 95.38 214 GLY A N 1
ATOM 1651 C CA . GLY A 1 214 ? 3.256 -4.335 -8.001 1.00 95.38 214 GLY A CA 1
ATOM 1652 C C . GLY A 1 214 ? 3.566 -2.967 -7.410 1.00 95.38 214 GLY A C 1
ATOM 1653 O O . GLY A 1 214 ? 2.742 -2.398 -6.698 1.00 95.38 214 GLY A O 1
ATOM 1654 N N . LEU A 1 215 ? 4.733 -2.410 -7.719 1.00 95.38 215 LEU A N 1
ATOM 1655 C CA . LEU A 1 215 ? 5.108 -1.046 -7.357 1.00 95.38 215 LEU A CA 1
ATOM 1656 C C . LEU A 1 215 ? 5.201 -0.208 -8.627 1.00 95.38 215 LEU A C 1
ATOM 1658 O O . LEU A 1 215 ? 5.848 -0.601 -9.593 1.00 95.38 215 LEU A O 1
ATOM 1662 N N . SER A 1 216 ? 4.565 0.959 -8.634 1.00 92.06 216 SER A N 1
ATOM 1663 C CA . SER A 1 216 ? 4.622 1.867 -9.776 1.00 92.06 216 SER A CA 1
ATOM 1664 C C . SER A 1 216 ? 4.691 3.321 -9.332 1.00 92.06 216 SER A C 1
ATOM 1666 O O . SER A 1 216 ? 4.100 3.718 -8.322 1.00 92.06 216 SER A O 1
ATOM 1668 N N . ASN A 1 217 ? 5.403 4.132 -10.110 1.00 88.62 217 ASN A N 1
ATOM 1669 C CA . ASN A 1 217 ? 5.336 5.586 -9.997 1.00 88.62 217 ASN A CA 1
ATOM 1670 C C . ASN A 1 217 ? 4.147 6.185 -10.764 1.00 88.62 217 ASN A C 1
ATOM 1672 O O . ASN A 1 217 ? 3.715 7.291 -10.449 1.00 88.62 217 ASN A O 1
ATOM 1676 N N . TRP A 1 218 ? 3.593 5.439 -11.721 1.00 83.00 218 TRP A N 1
ATOM 1677 C CA . TRP A 1 218 ? 2.520 5.878 -12.612 1.00 83.00 218 TRP A CA 1
ATOM 1678 C C . TRP A 1 218 ? 1.256 5.051 -12.398 1.00 83.00 218 TRP A C 1
ATOM 1680 O O . TRP A 1 218 ? 1.326 3.854 -12.100 1.00 83.00 218 TRP A O 1
ATOM 1690 N N . VAL A 1 219 ? 0.098 5.695 -12.543 1.00 80.50 219 VAL A N 1
ATOM 1691 C CA . VAL A 1 219 ? -1.193 5.003 -12.516 1.00 80.50 219 VAL A CA 1
ATOM 1692 C C . VAL A 1 219 ? -1.259 4.066 -13.711 1.00 80.50 219 VAL A C 1
ATOM 1694 O O . VAL A 1 219 ? -1.082 4.504 -14.842 1.00 80.50 219 VAL A O 1
ATOM 1697 N N . LEU A 1 220 ? -1.499 2.787 -13.431 1.00 80.50 220 LEU A N 1
ATOM 1698 C CA . LEU A 1 220 ? -1.721 1.786 -14.464 1.00 80.50 220 LEU A CA 1
ATOM 1699 C C . LEU A 1 220 ? -3.144 1.901 -15.010 1.00 80.50 220 LEU A C 1
ATOM 1701 O O . LEU A 1 220 ? -4.046 2.403 -14.334 1.00 80.50 220 LEU A O 1
ATOM 1705 N N . ASP A 1 221 ? -3.373 1.361 -16.198 1.00 80.06 221 ASP A N 1
ATOM 1706 C CA . ASP A 1 221 ? -4.715 1.219 -16.760 1.00 80.06 221 ASP A CA 1
ATOM 1707 C C . ASP A 1 221 ? -5.670 0.441 -15.816 1.00 80.06 221 ASP A C 1
ATOM 1709 O O . ASP A 1 221 ? -5.392 -0.712 -15.450 1.00 80.06 221 ASP A O 1
ATOM 1713 N N . PRO A 1 222 ? -6.828 1.028 -15.438 1.00 73.00 222 PRO A N 1
ATOM 1714 C CA . PRO A 1 222 ? -7.834 0.381 -14.595 1.00 73.00 222 PRO A CA 1
ATOM 1715 C C . PRO A 1 222 ? -8.280 -0.996 -15.094 1.00 73.00 222 PRO A C 1
ATOM 1717 O O . PRO A 1 222 ? -8.531 -1.887 -14.277 1.00 73.00 222 PRO A O 1
ATOM 1720 N N . ALA A 1 223 ? -8.321 -1.221 -16.413 1.00 73.75 223 ALA A N 1
ATOM 1721 C CA . ALA A 1 223 ? -8.715 -2.511 -16.979 1.00 73.75 223 ALA A CA 1
ATOM 1722 C C . ALA A 1 223 ? -7.797 -3.656 -16.515 1.00 73.75 223 ALA A C 1
ATOM 1724 O O . ALA A 1 223 ? -8.264 -4.783 -16.314 1.00 73.75 223 ALA A O 1
ATOM 1725 N N . LYS A 1 224 ? -6.513 -3.358 -16.277 1.00 72.69 224 LYS A N 1
ATOM 1726 C CA . LYS A 1 224 ? -5.493 -4.301 -15.792 1.00 72.69 224 LYS A CA 1
ATOM 1727 C C . LYS A 1 224 ? -5.540 -4.486 -14.272 1.00 72.69 224 LYS A C 1
ATOM 1729 O O . LYS A 1 224 ? -5.125 -5.524 -13.763 1.00 72.69 224 LYS A O 1
ATOM 1734 N N . MET A 1 225 ? -6.099 -3.513 -13.550 1.00 73.19 225 MET A N 1
ATOM 1735 C CA . MET A 1 225 ? -6.132 -3.476 -12.084 1.00 73.19 225 MET A CA 1
ATOM 1736 C C . MET A 1 225 ? -7.450 -3.947 -11.464 1.00 73.19 225 MET A C 1
ATOM 1738 O O . MET A 1 225 ? -7.510 -4.104 -10.251 1.00 73.19 225 MET A O 1
ATOM 1742 N N . ASN A 1 226 ? -8.496 -4.229 -12.248 1.00 77.38 226 ASN A N 1
ATOM 1743 C CA . ASN A 1 226 ? -9.788 -4.697 -11.716 1.00 77.38 226 ASN A CA 1
ATOM 1744 C C . ASN A 1 226 ? -9.664 -5.929 -10.796 1.00 77.38 226 ASN A C 1
ATOM 1746 O O . ASN A 1 226 ? -10.441 -6.083 -9.850 1.00 77.38 226 ASN A O 1
ATOM 1750 N N . ARG A 1 227 ? -8.660 -6.779 -11.054 1.00 83.19 227 ARG A N 1
ATOM 1751 C CA . ARG A 1 227 ? -8.350 -8.005 -10.297 1.00 83.19 227 ARG A CA 1
ATOM 1752 C C . ARG A 1 227 ? -7.461 -7.771 -9.071 1.00 83.19 227 ARG A C 1
ATOM 1754 O O . ARG A 1 227 ? -7.094 -8.728 -8.402 1.00 83.19 227 ARG A O 1
ATOM 1761 N N . ALA A 1 228 ? -7.126 -6.519 -8.771 1.00 88.69 228 ALA A N 1
ATOM 1762 C CA . ALA A 1 228 ? -6.223 -6.148 -7.696 1.00 88.69 228 ALA A CA 1
ATOM 1763 C C . ALA A 1 228 ? -6.766 -4.981 -6.863 1.00 88.69 228 ALA A C 1
ATOM 1765 O O . ALA A 1 228 ? -7.650 -4.230 -7.283 1.00 88.69 228 ALA A O 1
ATOM 1766 N N . ILE A 1 229 ? -6.210 -4.809 -5.669 1.00 91.50 229 ILE A N 1
ATOM 1767 C CA . ILE A 1 229 ? -6.346 -3.568 -4.908 1.00 91.50 229 ILE A CA 1
ATOM 1768 C C . ILE A 1 229 ? -5.282 -2.598 -5.425 1.00 91.50 229 ILE A C 1
ATOM 1770 O O . ILE A 1 229 ? -4.089 -2.862 -5.303 1.00 91.50 229 ILE A O 1
ATOM 1774 N N . CYS A 1 230 ? -5.702 -1.472 -6.002 1.00 91.19 230 CYS A N 1
ATOM 1775 C CA . CYS A 1 230 ? -4.792 -0.389 -6.367 1.00 91.19 230 CYS A CA 1
ATOM 1776 C C . CYS A 1 230 ? -4.760 0.646 -5.243 1.00 91.19 230 CYS A C 1
ATOM 1778 O O . CYS A 1 230 ? -5.701 1.417 -5.064 1.00 91.19 230 CYS A O 1
ATOM 1780 N N . LEU A 1 231 ? -3.675 0.636 -4.477 1.00 91.44 231 LEU A N 1
ATOM 1781 C CA . LEU A 1 231 ? -3.428 1.571 -3.397 1.00 91.44 231 LEU A CA 1
ATOM 1782 C C . LEU A 1 231 ? -2.720 2.805 -3.957 1.00 91.44 231 LEU A C 1
ATOM 1784 O O . LEU A 1 231 ? -1.492 2.837 -4.084 1.00 91.44 231 LEU A O 1
ATOM 1788 N N . GLN A 1 232 ? -3.511 3.819 -4.296 1.00 88.31 232 GLN A N 1
ATOM 1789 C CA . GLN A 1 232 ? -2.994 5.101 -4.759 1.00 88.31 232 GLN A CA 1
ATOM 1790 C C . GLN A 1 232 ? -2.616 5.999 -3.583 1.00 88.31 232 GLN A C 1
ATOM 1792 O O . GLN A 1 232 ? -3.351 6.135 -2.598 1.00 88.31 232 GLN A O 1
ATOM 1797 N N . ARG A 1 233 ? -1.447 6.625 -3.697 1.00 83.31 233 ARG A N 1
ATOM 1798 C CA . ARG A 1 233 ? -0.946 7.606 -2.740 1.00 83.31 233 ARG A CA 1
ATOM 1799 C C . ARG A 1 233 ? -1.404 8.995 -3.150 1.00 83.31 233 ARG A C 1
ATOM 1801 O O . ARG A 1 233 ? -1.011 9.492 -4.201 1.00 83.31 233 ARG A O 1
ATOM 1808 N N . THR A 1 234 ? -2.193 9.618 -2.283 1.00 74.75 234 THR A N 1
ATOM 1809 C CA . THR A 1 234 ? -2.485 11.046 -2.372 1.00 74.75 234 THR A CA 1
ATOM 1810 C C . THR A 1 234 ? -1.240 11.862 -2.068 1.00 74.75 234 THR A C 1
ATOM 1812 O O . THR A 1 234 ? -0.337 11.417 -1.354 1.00 74.75 234 THR A O 1
ATOM 1815 N N . GLU A 1 235 ? -1.229 13.090 -2.567 1.00 78.62 235 GLU A N 1
ATOM 1816 C CA . GLU A 1 235 ? -0.263 14.087 -2.131 1.00 78.62 235 GLU A CA 1
ATOM 1817 C C . GLU A 1 235 ? -0.408 14.317 -0.615 1.00 78.62 235 GLU A C 1
ATOM 1819 O O . GLU A 1 235 ? -1.535 14.360 -0.106 1.00 78.62 235 GLU A O 1
ATOM 1824 N N . PRO A 1 236 ? 0.708 14.398 0.128 1.00 83.06 236 PRO A N 1
ATOM 1825 C CA . PRO A 1 236 ? 0.661 14.606 1.566 1.00 83.06 236 PRO A CA 1
ATOM 1826 C C . PRO A 1 236 ? 0.197 16.030 1.871 1.00 83.06 236 PRO A C 1
ATOM 1828 O O . PRO A 1 236 ? 0.664 16.991 1.259 1.00 83.06 236 PRO A O 1
ATOM 1831 N N . SER A 1 237 ? -0.696 16.176 2.849 1.00 87.38 237 SER A N 1
ATOM 1832 C CA . SER A 1 237 ? -1.096 17.500 3.321 1.00 87.38 237 SER A CA 1
ATOM 1833 C C . SER A 1 237 ? 0.055 18.184 4.068 1.00 87.38 237 SER A C 1
ATOM 1835 O O . SER A 1 237 ? 0.977 17.534 4.565 1.00 87.38 237 SER A O 1
ATOM 1837 N N . GLN A 1 238 ? -0.019 19.508 4.225 1.00 89.38 238 GLN A N 1
ATOM 1838 C CA . GLN A 1 238 ? 0.915 20.253 5.079 1.00 89.38 238 GLN A CA 1
ATOM 1839 C C . GLN A 1 238 ? 1.036 19.627 6.482 1.00 89.38 238 GLN A C 1
ATOM 1841 O O . GLN A 1 238 ? 2.134 19.535 7.031 1.00 89.38 238 GLN A O 1
ATOM 1846 N N . THR A 1 239 ? -0.084 19.174 7.053 1.00 88.75 239 THR A N 1
ATOM 1847 C CA . THR A 1 239 ? -0.111 18.517 8.363 1.00 88.75 239 THR A CA 1
ATOM 1848 C C . THR A 1 239 ? 0.618 17.176 8.335 1.00 88.75 239 THR A C 1
ATOM 1850 O O . THR A 1 239 ? 1.385 16.896 9.253 1.00 88.75 239 THR A O 1
ATOM 1853 N N . ASP A 1 240 ? 0.460 16.376 7.277 1.00 86.62 240 ASP A N 1
ATOM 1854 C CA . ASP A 1 240 ? 1.160 15.090 7.136 1.00 86.62 240 ASP A CA 1
ATOM 1855 C C . ASP A 1 240 ? 2.676 15.275 7.027 1.00 86.62 240 ASP A C 1
ATOM 1857 O O . ASP A 1 240 ? 3.447 14.512 7.618 1.00 86.62 240 ASP A O 1
ATOM 1861 N N . ILE A 1 241 ? 3.108 16.308 6.299 1.00 90.19 241 ILE A N 1
ATOM 1862 C CA . ILE A 1 241 ? 4.521 16.677 6.158 1.00 90.19 241 ILE A CA 1
ATOM 1863 C C . ILE A 1 241 ? 5.080 17.073 7.527 1.00 90.19 241 ILE A C 1
ATOM 1865 O O . ILE A 1 241 ? 6.067 16.493 7.978 1.00 90.19 241 ILE A O 1
ATOM 1869 N N . GLN A 1 242 ? 4.398 17.975 8.241 1.00 91.00 242 GLN A N 1
ATOM 1870 C CA . GLN A 1 242 ? 4.803 18.401 9.582 1.00 91.00 242 GLN A CA 1
ATOM 1871 C C . GLN A 1 242 ? 4.879 17.223 10.564 1.00 91.00 242 GLN A C 1
ATOM 1873 O O . GLN A 1 242 ? 5.864 17.093 11.292 1.00 91.00 242 GLN A O 1
ATOM 1878 N N . LEU A 1 243 ? 3.858 16.360 10.587 1.00 88.50 243 LEU A N 1
ATOM 1879 C CA . LEU A 1 243 ? 3.832 15.164 11.431 1.00 88.50 243 LEU A CA 1
ATOM 1880 C C . LEU A 1 243 ? 4.973 14.210 11.074 1.00 88.50 243 LEU A C 1
ATOM 1882 O O . LEU A 1 243 ? 5.581 13.633 11.971 1.00 88.50 243 LEU A O 1
ATOM 1886 N N . THR A 1 244 ? 5.302 14.068 9.789 1.00 88.69 244 THR A N 1
ATOM 1887 C CA . THR A 1 244 ? 6.447 13.258 9.362 1.00 88.69 244 THR A CA 1
ATOM 1888 C C . THR A 1 244 ? 7.754 13.831 9.910 1.00 88.69 244 THR A C 1
ATOM 1890 O O . THR A 1 244 ? 8.513 13.084 10.520 1.00 88.69 244 THR A O 1
ATOM 1893 N N . GLY A 1 245 ? 7.976 15.145 9.811 1.00 89.19 245 GLY A N 1
ATOM 1894 C CA . GLY A 1 245 ? 9.149 15.798 10.403 1.00 89.19 245 GLY A CA 1
ATOM 1895 C C . GLY A 1 245 ? 9.223 15.633 11.926 1.00 89.19 245 GLY A C 1
ATOM 1896 O O . GLY A 1 245 ? 10.283 15.326 12.465 1.00 89.19 245 GLY A O 1
ATOM 1897 N N . GLN A 1 246 ? 8.088 15.739 12.629 1.00 87.31 246 GLN A N 1
ATOM 1898 C CA . GLN A 1 246 ? 8.023 15.476 14.075 1.00 87.31 246 GLN A CA 1
ATOM 1899 C C . GLN A 1 246 ? 8.427 14.038 14.404 1.00 87.31 246 GLN A C 1
ATOM 1901 O O . GLN A 1 246 ? 9.165 13.808 15.361 1.00 87.31 246 GLN A O 1
ATOM 1906 N N . ARG A 1 247 ? 7.956 13.072 13.605 1.00 84.69 247 ARG A N 1
ATOM 1907 C CA . ARG A 1 247 ? 8.305 11.662 13.778 1.00 84.69 247 ARG A CA 1
ATOM 1908 C C . ARG A 1 247 ? 9.792 11.433 13.540 1.00 84.69 247 ARG A C 1
ATOM 1910 O O . ARG A 1 247 ? 10.417 10.827 14.404 1.00 84.69 247 ARG A O 1
ATOM 1917 N N . ILE A 1 248 ? 10.366 11.974 12.466 1.00 86.19 248 ILE A N 1
ATOM 1918 C CA . ILE A 1 248 ? 11.808 11.876 12.182 1.00 86.19 248 ILE A CA 1
ATOM 1919 C C . ILE A 1 248 ? 12.617 12.414 13.371 1.00 86.19 248 ILE A C 1
ATOM 1921 O O . ILE A 1 248 ? 13.414 11.674 13.940 1.00 86.19 248 ILE A O 1
ATOM 1925 N N . LEU A 1 249 ? 12.318 13.633 13.844 1.00 84.50 249 LEU A N 1
ATOM 1926 C CA . LEU A 1 249 ? 12.992 14.224 15.009 1.00 84.50 249 LEU A CA 1
ATOM 1927 C C . LEU A 1 249 ? 12.858 13.376 16.282 1.00 84.50 249 LEU A C 1
ATOM 1929 O O . LEU A 1 249 ? 13.790 13.316 17.077 1.00 84.50 249 LEU A O 1
ATOM 1933 N N . SER A 1 250 ? 11.709 12.726 16.486 1.00 77.94 250 SER A N 1
ATOM 1934 C CA . SER A 1 250 ? 11.486 11.858 17.650 1.00 77.94 250 SER A CA 1
ATOM 1935 C C . SER A 1 250 ? 12.176 10.492 17.557 1.00 77.94 250 SER A C 1
ATOM 1937 O O . SER A 1 250 ? 12.302 9.824 18.578 1.00 77.94 250 SER A O 1
ATOM 1939 N N . THR A 1 251 ? 12.605 10.078 16.359 1.00 73.12 251 THR A N 1
ATOM 1940 C CA . THR A 1 251 ? 13.255 8.776 16.114 1.00 73.12 251 THR A CA 1
ATOM 1941 C C . THR A 1 251 ? 14.785 8.884 16.161 1.00 73.12 251 THR A C 1
ATOM 1943 O O . THR A 1 251 ? 15.466 7.865 16.159 1.00 73.12 251 THR A O 1
ATOM 1946 N N . SER A 1 252 ? 15.341 10.101 16.219 1.00 64.56 252 SER A N 1
ATOM 1947 C CA . SER A 1 252 ? 16.788 10.332 16.264 1.00 64.56 252 SER A CA 1
ATOM 1948 C C . SER A 1 252 ? 17.416 9.717 17.527 1.00 64.56 252 SER A C 1
ATOM 1950 O O . SER A 1 252 ? 17.082 10.146 18.639 1.00 64.56 252 SER A O 1
ATOM 1952 N N . PRO A 1 253 ? 18.336 8.744 17.387 1.00 53.78 253 PRO A N 1
ATOM 1953 C CA . PRO A 1 253 ? 18.921 8.025 18.509 1.00 53.78 253 PRO A CA 1
ATOM 1954 C C . PRO A 1 253 ? 19.872 8.940 19.282 1.00 53.78 253 PRO A C 1
ATOM 1956 O O . PRO A 1 253 ? 20.935 9.333 18.809 1.00 53.78 253 PRO A O 1
ATOM 1959 N N . GLY A 1 254 ? 19.467 9.296 20.495 1.00 56.66 254 GLY A N 1
ATOM 1960 C CA . GLY A 1 254 ? 20.288 10.048 21.431 1.00 56.66 254 GLY A CA 1
ATOM 1961 C C . GLY A 1 254 ? 19.512 10.292 22.711 1.00 56.66 254 GLY A C 1
ATOM 1962 O O . GLY A 1 254 ? 18.774 11.269 22.810 1.00 56.66 254 GLY A O 1
ATOM 1963 N N . GLU A 1 255 ? 19.674 9.427 23.710 1.00 50.28 255 GLU A N 1
ATOM 1964 C CA . GLU A 1 255 ? 19.089 9.585 25.055 1.00 50.28 255 GLU A CA 1
ATOM 1965 C C . GLU A 1 255 ? 19.815 10.662 25.894 1.00 50.28 255 GLU A C 1
ATOM 1967 O O . GLU A 1 255 ? 19.913 10.578 27.116 1.00 50.28 255 GLU A O 1
ATOM 1972 N N . GLY A 1 256 ? 20.346 11.698 25.241 1.00 60.62 256 GLY A N 1
ATOM 1973 C CA . GLY A 1 256 ? 21.006 12.831 25.881 1.00 60.62 256 GLY A CA 1
ATOM 1974 C C . GLY A 1 256 ? 20.042 13.987 26.146 1.00 60.62 256 GLY A C 1
ATOM 1975 O O . GLY A 1 256 ? 19.096 14.225 25.389 1.00 60.62 256 GLY A O 1
ATOM 1976 N N . VAL A 1 257 ? 20.316 14.760 27.202 1.00 58.31 257 VAL A N 1
ATOM 1977 C CA . VAL A 1 257 ? 19.633 16.037 27.497 1.00 58.31 257 VAL A CA 1
ATOM 1978 C C . VAL A 1 257 ? 19.674 16.977 26.279 1.00 58.31 257 VAL A C 1
ATOM 1980 O O . VAL A 1 257 ? 18.683 17.651 25.993 1.00 58.31 257 VAL A O 1
ATOM 1983 N N . ASP A 1 258 ? 20.755 16.925 25.497 1.00 65.00 258 ASP A N 1
ATOM 1984 C CA . ASP A 1 258 ? 20.957 17.722 24.283 1.00 65.00 258 ASP A CA 1
ATOM 1985 C C . ASP A 1 258 ? 19.946 17.408 23.172 1.00 65.00 258 ASP A C 1
ATOM 1987 O O . ASP A 1 258 ? 19.454 18.321 22.512 1.00 65.00 258 ASP A O 1
ATOM 1991 N N . ASN A 1 259 ? 19.537 16.146 23.006 1.00 70.31 259 ASN A N 1
ATOM 1992 C CA . ASN A 1 259 ? 18.587 15.767 21.957 1.00 70.31 259 ASN A CA 1
ATOM 1993 C C . ASN A 1 259 ? 17.181 16.316 22.251 1.00 70.31 259 ASN A C 1
ATOM 1995 O O . ASN A 1 259 ? 16.498 16.827 21.367 1.00 70.31 259 ASN A O 1
ATOM 1999 N N . LYS A 1 260 ? 16.765 16.331 23.527 1.00 73.19 260 LYS A N 1
ATOM 2000 C CA . LYS A 1 260 ? 15.496 16.964 23.934 1.00 73.19 260 LYS A CA 1
ATOM 2001 C C . LYS A 1 260 ? 15.502 18.472 23.684 1.00 73.19 260 LYS A C 1
ATOM 2003 O O . LYS A 1 260 ? 14.468 19.027 23.308 1.00 73.19 260 LYS A O 1
ATOM 2008 N N . ILE A 1 261 ? 16.646 19.130 23.880 1.00 76.56 261 ILE A N 1
ATOM 2009 C CA . ILE A 1 261 ? 16.814 20.561 23.594 1.00 76.56 261 ILE A CA 1
ATOM 2010 C C . ILE A 1 261 ? 16.735 20.809 22.082 1.00 76.56 261 ILE A C 1
ATOM 2012 O O . ILE A 1 261 ? 15.995 21.695 21.655 1.00 76.56 261 ILE A O 1
ATOM 2016 N N . ILE A 1 262 ? 17.412 19.992 21.269 1.00 77.38 262 ILE A N 1
ATOM 2017 C CA . ILE A 1 262 ? 17.367 20.071 19.801 1.00 77.38 262 ILE A CA 1
ATOM 2018 C C . ILE A 1 262 ? 15.934 19.883 19.292 1.00 77.38 262 ILE A C 1
ATOM 2020 O O . ILE A 1 262 ? 15.428 20.740 18.568 1.00 77.38 262 ILE A O 1
ATOM 2024 N N . VAL A 1 263 ? 15.238 18.827 19.726 1.00 80.31 263 VAL A N 1
ATOM 2025 C CA . VAL A 1 263 ? 13.840 18.573 19.339 1.00 80.31 263 VAL A CA 1
ATOM 2026 C C . VAL A 1 263 ? 12.953 19.756 19.724 1.00 80.31 263 VAL A C 1
ATOM 2028 O O . VAL A 1 263 ? 12.166 20.226 18.900 1.00 80.31 263 VAL A O 1
ATOM 2031 N N . ARG A 1 264 ? 13.098 20.297 20.940 1.00 82.19 264 ARG A N 1
ATOM 2032 C CA . ARG A 1 264 ? 12.313 21.453 21.398 1.00 82.19 264 ARG A CA 1
ATOM 2033 C C . ARG A 1 264 ? 12.582 22.713 20.570 1.00 82.19 264 ARG A C 1
ATOM 2035 O O . ARG A 1 264 ? 11.641 23.460 20.314 1.00 82.19 264 ARG A O 1
ATOM 2042 N N . ASN A 1 265 ? 13.821 22.932 20.138 1.00 84.44 265 ASN A N 1
ATOM 2043 C CA . ASN A 1 265 ? 14.206 24.096 19.339 1.00 84.44 265 ASN A CA 1
ATOM 2044 C C . ASN A 1 265 ? 13.798 23.967 17.863 1.00 84.44 265 ASN A C 1
ATOM 2046 O O . ASN A 1 265 ? 13.443 24.967 17.243 1.00 84.44 265 ASN A O 1
ATOM 2050 N N . LEU A 1 266 ? 13.812 22.753 17.303 1.00 85.25 266 LEU A N 1
ATOM 2051 C CA . LEU A 1 266 ? 13.460 22.498 15.902 1.00 85.25 266 LEU A CA 1
ATOM 2052 C C . LEU A 1 266 ? 11.954 22.295 15.681 1.00 85.25 266 LEU A C 1
ATOM 2054 O O . LEU A 1 266 ? 11.451 22.611 14.606 1.00 85.25 266 LEU A O 1
ATOM 2058 N N . THR A 1 267 ? 11.205 21.828 16.687 1.00 87.19 267 THR A N 1
ATOM 2059 C CA . THR A 1 267 ? 9.750 21.591 16.570 1.00 87.19 267 THR A CA 1
ATOM 2060 C C . THR A 1 267 ? 8.970 22.819 16.066 1.00 87.19 267 THR A C 1
ATOM 2062 O O . THR A 1 267 ? 8.134 22.650 15.174 1.00 87.19 267 THR A O 1
ATOM 2065 N N . PRO A 1 268 ? 9.228 24.054 16.549 1.00 90.88 268 PRO A N 1
ATOM 2066 C CA . PRO A 1 268 ? 8.566 25.251 16.029 1.00 90.88 268 PRO A CA 1
ATOM 2067 C C . PRO A 1 268 ? 8.862 25.529 14.549 1.00 90.88 268 PRO A C 1
ATOM 2069 O O . PRO A 1 268 ? 8.013 26.096 13.865 1.00 90.88 268 PRO A O 1
ATOM 2072 N N . LEU A 1 269 ? 10.029 25.111 14.039 1.00 90.56 269 LEU A N 1
ATOM 2073 C CA . LEU A 1 269 ? 10.436 25.311 12.642 1.00 90.56 269 LEU A CA 1
ATOM 2074 C C . LEU A 1 269 ? 9.740 24.344 11.678 1.00 90.56 269 LEU A C 1
ATOM 2076 O O . LEU A 1 269 ? 9.643 24.634 10.488 1.00 90.56 269 LEU A O 1
ATOM 2080 N N . LEU A 1 270 ? 9.204 23.224 12.171 1.00 91.88 270 LEU A N 1
ATOM 2081 C CA . LEU A 1 270 ? 8.545 22.231 11.321 1.00 91.88 270 LEU A CA 1
ATOM 2082 C C . LEU A 1 270 ? 7.282 22.765 10.649 1.00 91.88 270 LEU A C 1
ATOM 2084 O O . LEU A 1 270 ? 7.009 22.400 9.512 1.00 91.88 270 LEU A O 1
ATOM 2088 N N . SER A 1 271 ? 6.515 23.619 11.331 1.00 93.69 271 SER A N 1
ATOM 2089 C CA . SER A 1 271 ? 5.297 24.210 10.765 1.00 93.69 271 SER A CA 1
ATOM 2090 C C . SER A 1 271 ? 5.590 25.116 9.555 1.00 93.69 271 SER A C 1
ATOM 2092 O O . SER A 1 271 ? 5.075 24.825 8.470 1.00 93.69 271 SER A O 1
ATOM 2094 N N . PRO A 1 272 ? 6.448 26.158 9.665 1.00 94.56 272 PRO A N 1
ATOM 2095 C CA . PRO A 1 272 ? 6.786 26.996 8.517 1.00 94.56 272 PRO A CA 1
ATOM 2096 C C . PRO A 1 272 ? 7.543 26.221 7.431 1.00 94.56 272 PRO A C 1
ATOM 2098 O O . PRO A 1 272 ? 7.297 26.453 6.249 1.00 94.56 272 PRO A O 1
ATOM 2101 N N . LEU A 1 273 ? 8.402 25.261 7.799 1.00 94.19 273 LEU A N 1
ATOM 2102 C CA . LEU A 1 273 ? 9.093 24.408 6.829 1.00 94.19 273 LEU A CA 1
ATOM 2103 C C . LEU A 1 273 ? 8.107 23.542 6.036 1.00 94.19 273 LEU A C 1
ATOM 2105 O O . LEU A 1 273 ? 8.163 23.526 4.810 1.00 94.19 273 LEU A O 1
ATOM 2109 N N . ALA A 1 274 ? 7.176 22.863 6.712 1.00 94.12 274 ALA A N 1
ATOM 2110 C CA . ALA A 1 274 ? 6.153 22.051 6.059 1.00 94.12 274 ALA A CA 1
ATOM 2111 C C . ALA A 1 274 ? 5.251 22.902 5.158 1.00 94.12 274 ALA A C 1
ATOM 2113 O O . ALA A 1 274 ? 4.892 22.464 4.069 1.00 94.12 274 ALA A O 1
ATOM 2114 N N . GLN A 1 275 ? 4.922 24.130 5.570 1.00 94.19 275 GLN A N 1
ATOM 2115 C CA . GLN A 1 275 ? 4.153 25.064 4.748 1.00 94.19 275 GLN A CA 1
ATOM 2116 C C . GLN A 1 275 ? 4.906 25.461 3.473 1.00 94.19 275 GLN A C 1
ATOM 2118 O O . GLN A 1 275 ? 4.346 25.387 2.376 1.00 94.19 275 GLN A O 1
ATOM 2123 N N . ALA A 1 276 ? 6.168 25.878 3.613 1.00 93.88 276 ALA A N 1
ATOM 2124 C CA . ALA A 1 276 ? 7.010 26.272 2.489 1.00 93.88 276 ALA A CA 1
ATOM 2125 C C . ALA A 1 276 ? 7.225 25.097 1.527 1.00 93.88 276 ALA A C 1
ATOM 2127 O O . ALA A 1 276 ? 7.048 25.243 0.317 1.00 93.88 276 ALA A O 1
ATOM 2128 N N . TYR A 1 277 ? 7.521 23.917 2.071 1.00 93.50 277 TYR A N 1
ATOM 2129 C CA . TYR A 1 277 ? 7.737 22.708 1.291 1.00 93.50 277 TYR A CA 1
ATOM 2130 C C . TYR A 1 277 ? 6.460 22.251 0.574 1.00 93.50 277 TYR A C 1
ATOM 2132 O O . TYR A 1 277 ? 6.497 22.006 -0.629 1.00 93.50 277 TYR A O 1
ATOM 2140 N N . HIS A 1 278 ? 5.309 22.226 1.255 1.00 92.44 278 HIS A N 1
ATOM 2141 C CA . HIS A 1 278 ? 4.015 21.907 0.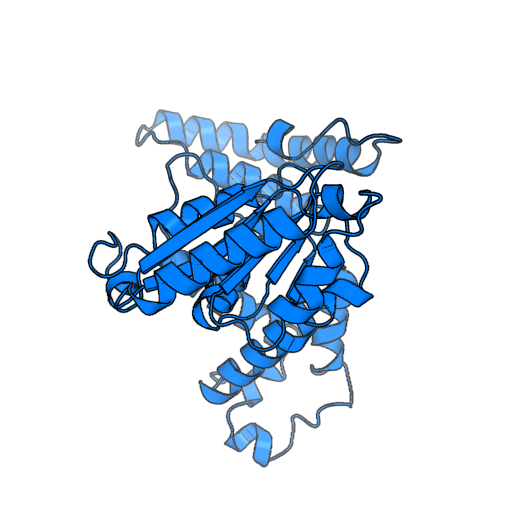639 1.00 92.44 278 HIS A CA 1
ATOM 2142 C C . HIS A 1 278 ? 3.686 22.858 -0.521 1.00 92.44 278 HIS A C 1
ATOM 2144 O O . HIS A 1 278 ? 3.193 22.427 -1.564 1.00 92.44 278 HIS A O 1
ATOM 2150 N N . ALA A 1 279 ? 3.987 24.153 -0.378 1.00 91.19 279 ALA A N 1
ATOM 2151 C CA . ALA A 1 279 ? 3.777 25.128 -1.443 1.00 91.19 279 ALA A CA 1
ATOM 2152 C C . ALA A 1 279 ? 4.666 24.866 -2.670 1.00 91.19 279 ALA A C 1
ATOM 2154 O O . ALA A 1 279 ? 4.193 25.041 -3.789 1.00 91.19 279 ALA A O 1
ATOM 2155 N N . ILE A 1 280 ? 5.919 24.441 -2.483 1.00 90.38 280 ILE A N 1
ATOM 2156 C CA . ILE A 1 280 ? 6.818 24.059 -3.586 1.00 90.38 280 ILE A CA 1
ATOM 2157 C C . ILE A 1 280 ? 6.325 22.763 -4.239 1.00 90.38 280 ILE A C 1
ATOM 2159 O O . ILE A 1 280 ? 6.150 22.713 -5.456 1.00 90.38 280 ILE A O 1
ATOM 2163 N N . TYR A 1 281 ? 6.029 21.754 -3.420 1.00 86.81 281 TYR A N 1
ATOM 2164 C CA . TYR A 1 281 ? 5.603 20.425 -3.850 1.00 86.81 281 TYR A CA 1
ATOM 2165 C C . TYR A 1 281 ? 4.318 20.451 -4.689 1.00 86.81 281 TYR A C 1
ATOM 2167 O O . TYR A 1 281 ? 4.224 19.763 -5.697 1.00 86.81 281 TYR A O 1
ATOM 2175 N N . THR A 1 282 ? 3.337 21.275 -4.307 1.00 85.50 282 THR A N 1
ATOM 2176 C CA . THR A 1 282 ? 2.039 21.367 -5.008 1.00 85.50 282 THR A CA 1
ATOM 2177 C C . THR A 1 282 ? 2.045 22.326 -6.199 1.00 85.50 282 THR A C 1
ATOM 2179 O O . THR A 1 282 ? 1.204 22.207 -7.088 1.00 85.50 282 THR A O 1
ATOM 2182 N N . LYS A 1 283 ? 2.968 23.300 -6.242 1.00 86.81 283 LYS A N 1
ATOM 2183 C CA . LYS A 1 283 ? 3.032 24.305 -7.322 1.00 86.81 283 LYS A CA 1
ATOM 2184 C C . LYS A 1 283 ? 4.065 23.991 -8.402 1.00 86.81 283 LYS A C 1
ATOM 2186 O O . LYS A 1 283 ? 4.131 24.742 -9.381 1.00 86.81 283 LYS A O 1
ATOM 2191 N N . GLN A 1 284 ? 4.878 22.944 -8.246 1.00 83.62 284 GLN A N 1
ATOM 2192 C CA . GLN A 1 284 ? 5.845 22.555 -9.271 1.00 83.62 284 GLN A CA 1
ATOM 2193 C C . GLN A 1 284 ? 5.134 22.229 -10.594 1.00 83.62 284 GLN A C 1
ATOM 2195 O O . GLN A 1 284 ? 4.106 21.556 -10.620 1.00 83.62 284 GLN A O 1
ATOM 2200 N N . LYS A 1 285 ? 5.656 22.767 -11.702 1.00 73.56 285 LYS A N 1
ATOM 2201 C CA . LYS A 1 285 ? 5.101 22.586 -13.051 1.00 73.56 285 LYS A CA 1
ATOM 2202 C C . LYS A 1 285 ? 6.049 21.737 -13.887 1.00 73.56 285 LYS A C 1
ATOM 2204 O O . LYS A 1 285 ? 7.254 21.969 -13.874 1.00 73.56 285 LYS A O 1
ATOM 2209 N N . GLY A 1 286 ? 5.494 20.822 -14.675 1.00 71.56 286 GLY A N 1
ATOM 2210 C CA . GLY A 1 286 ? 6.276 19.924 -15.523 1.00 71.56 286 GLY A CA 1
ATOM 2211 C C . GLY A 1 286 ? 6.693 18.661 -14.775 1.00 71.56 286 GLY A C 1
ATOM 2212 O O . GLY A 1 286 ? 5.885 18.074 -14.062 1.00 71.56 286 GLY A O 1
ATOM 2213 N N . ARG A 1 287 ? 7.936 18.212 -14.969 1.00 69.44 287 ARG A N 1
ATOM 2214 C CA . ARG A 1 287 ? 8.457 17.014 -14.301 1.00 69.44 287 ARG A CA 1
ATOM 2215 C C . ARG A 1 287 ? 8.601 17.287 -12.802 1.00 69.44 287 ARG A C 1
ATOM 2217 O O . ARG A 1 287 ? 9.195 18.297 -12.439 1.00 69.44 287 ARG A O 1
ATOM 2224 N N . ASP A 1 288 ? 8.095 16.383 -11.961 1.00 71.69 288 ASP A N 1
ATOM 2225 C CA . ASP A 1 288 ? 8.305 16.440 -10.509 1.00 71.69 288 ASP A CA 1
ATOM 2226 C C . ASP A 1 288 ? 9.821 16.494 -10.228 1.00 71.69 288 ASP A C 1
ATOM 2228 O O . ASP A 1 288 ? 10.540 15.526 -10.492 1.00 71.69 288 ASP A O 1
ATOM 2232 N N . PHE A 1 289 ? 10.309 17.648 -9.764 1.00 80.12 289 PHE A N 1
ATOM 2233 C CA . PHE A 1 289 ? 11.717 17.857 -9.407 1.00 80.12 289 PHE A CA 1
ATOM 2234 C C . PHE A 1 289 ? 11.937 17.621 -7.916 1.00 80.12 289 PHE A C 1
ATOM 2236 O O . PHE A 1 289 ? 12.934 17.015 -7.540 1.00 80.12 289 PHE A O 1
ATOM 2243 N N . VAL A 1 290 ? 10.982 18.062 -7.090 1.00 83.56 290 VAL A N 1
ATOM 2244 C CA . VAL A 1 290 ? 11.011 17.904 -5.637 1.00 83.56 290 VAL A CA 1
ATOM 2245 C C . VAL A 1 290 ? 10.078 16.761 -5.239 1.00 83.56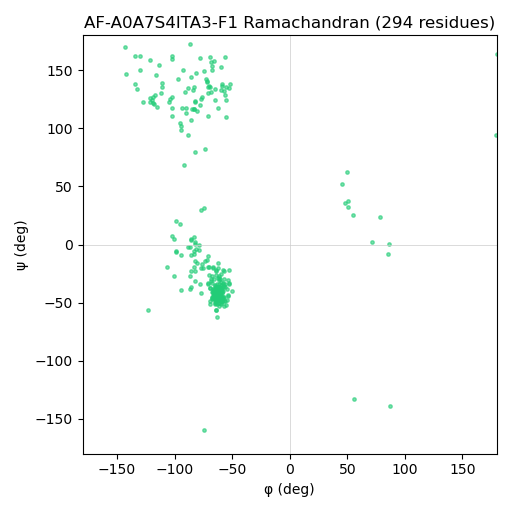 290 VAL A C 1
ATOM 2247 O O . VAL A 1 290 ? 8.901 16.730 -5.619 1.00 83.56 290 VAL A O 1
ATOM 2250 N N . GLY A 1 291 ? 10.599 15.808 -4.472 1.00 84.06 291 GLY A N 1
ATOM 2251 C CA . GLY A 1 291 ? 9.870 14.664 -3.930 1.00 84.06 291 GLY A CA 1
ATOM 2252 C C . GLY A 1 291 ? 10.106 14.524 -2.430 1.00 84.06 291 GLY A C 1
ATOM 2253 O O . GLY A 1 291 ? 11.086 15.035 -1.915 1.00 84.06 291 GLY A O 1
ATOM 2254 N N . MET A 1 292 ? 9.259 13.775 -1.716 1.00 84.56 292 MET A N 1
ATOM 2255 C CA . MET A 1 292 ? 9.295 13.706 -0.240 1.00 84.56 292 MET A CA 1
ATOM 2256 C C . MET A 1 292 ? 10.658 13.351 0.376 1.00 84.56 292 MET A C 1
ATOM 2258 O O . MET A 1 292 ? 10.903 13.693 1.526 1.00 84.56 292 MET A O 1
ATOM 2262 N N . ARG A 1 293 ? 11.552 12.705 -0.383 1.00 84.38 293 ARG A N 1
ATOM 2263 C CA . ARG A 1 293 ? 12.934 12.442 0.042 1.00 84.38 293 ARG A CA 1
ATOM 2264 C C . ARG A 1 293 ? 13.762 13.711 0.258 1.00 84.38 293 ARG A C 1
ATOM 2266 O O . ARG A 1 293 ? 14.688 13.654 1.042 1.00 84.38 293 ARG A O 1
ATOM 2273 N N . ASP A 1 294 ? 13.434 14.816 -0.409 1.00 88.69 294 ASP A N 1
ATOM 2274 C CA . ASP A 1 294 ? 14.094 16.112 -0.206 1.00 88.69 294 ASP A CA 1
ATOM 2275 C C . ASP A 1 294 ? 13.650 16.789 1.101 1.00 88.69 294 ASP A C 1
ATOM 2277 O O . ASP A 1 294 ? 14.314 17.702 1.581 1.00 88.69 294 ASP A O 1
ATOM 2281 N N . TYR A 1 295 ? 12.492 16.391 1.644 1.00 88.31 295 TYR A N 1
ATOM 2282 C CA . TYR A 1 295 ? 12.010 16.867 2.941 1.00 88.31 295 TYR A CA 1
ATOM 2283 C C . TYR A 1 295 ? 12.564 16.052 4.114 1.00 88.31 295 TYR A C 1
ATOM 2285 O O . TYR A 1 295 ? 12.758 16.620 5.188 1.00 88.31 295 TYR A O 1
ATOM 2293 N N . TYR A 1 296 ? 12.723 14.735 3.926 1.00 85.69 296 TYR A N 1
ATOM 2294 C CA . TYR A 1 296 ? 13.228 13.804 4.944 1.00 85.69 296 TYR A CA 1
ATOM 2295 C C . TYR A 1 296 ? 14.673 14.119 5.326 1.00 85.69 296 TYR A C 1
ATOM 2297 O O . TYR A 1 296 ? 14.942 14.104 6.547 1.00 85.69 296 TYR A O 1
#

Nearest PDB structures (foldseek):
  7oim-assembly1_A  TM=8.840E-01  e=7.392E-22  Mus musculus
  6tay-assembly1_A  TM=8.711E-01  e=1.101E-21  Mus musculus
  6tax-assembly1_A  TM=8.767E-01  e=2.826E-20  Mus musculus
  8s24-assembly1_A  TM=8.722E-01  e=1.473E-19  Homo sapiens
  8j07-assembly1_g5  TM=5.252E-01  e=9.272E-04  Homo sapiens

Foldseek 3Di:
DQDADPVNLVVLVVCCLVPLLLDQDPVVNLVVLCCAEQVHPPDPLPDPVCVVNRVVQRNDRCSSVVSVVVVLVVVCVLFDDDFLDFPFPLLSVLLVNQLVCQQVLFEEEEEAAPPSCNVVSVVRLQQQQQACPGPRPVNVPAAHEAEQEDEDALADALVVLVVSLVVQLVCLVPDPSYAYEYEYEQVVRPCNHPRNNLVNLVVCLPVHSHRYYYYHHDDDDVVSPVSHRYRHDDDADLVSLLVRVLRSLVSHDDPDPVSVVVSVVCSVVSNVLSVVLSCCQVPDPDDRPDDSVVSD

Solvent-accessible surface area (backbone atoms only — not comparable to full-atom values): 16127 Å² total; per-residue (Å²): 127,68,68,64,29,72,66,39,49,52,50,52,51,51,50,34,68,73,47,46,48,54,42,52,44,73,67,54,42,50,48,53,52,39,52,60,24,65,80,28,88,77,48,72,70,85,39,69,66,47,47,73,56,24,40,59,37,45,52,45,84,65,32,62,61,51,50,52,51,51,52,41,49,62,54,48,73,73,56,72,72,63,90,66,63,51,89,33,71,68,49,42,50,47,42,50,54,52,50,54,24,49,78,66,34,42,33,35,33,44,26,29,57,72,65,67,48,64,70,58,36,54,53,40,49,43,69,41,24,42,8,80,73,17,85,50,70,82,33,34,82,41,50,18,50,46,77,46,79,43,80,43,33,54,83,37,46,36,64,63,54,48,51,54,48,51,51,40,46,59,48,43,77,73,45,76,69,45,45,31,30,40,34,34,34,43,42,41,38,18,72,73,11,92,67,49,19,62,63,56,47,62,65,54,52,58,84,34,96,40,15,40,39,35,34,19,63,42,87,66,63,63,87,78,39,73,67,35,44,47,39,46,57,59,83,74,50,47,65,53,48,26,52,37,53,53,37,35,60,72,45,56,90,53,99,45,76,64,45,59,52,49,44,63,67,46,55,72,52,34,56,63,48,20,49,55,49,43,54,50,62,73,64,64,75,82,75,85,82,71,45,58,65,82,73,107

Organism: NCBI:txid1487602

Sequence (296 aa):
APSIAPFAGSVVLGLAFVYYYRLGGASERKGYWDAIGTLSDIVVWGTRKLKGEGFDGLKKEGAFAKLLAGVQQNFCNNVKVEDGIAMNQALMENLFVVLICILNKIPVFMVGKPGSSKTLTMQVIASNLQGKQSEIPFWRQFPAVYIFQYQCSPMSDSHSIQHQFDMAVRYQQHAENTITVLLLDEVGLAEHSPDMPLKVLHGMLVDPPVSVVGLSNWVLDPAKMNRAICLQRTEPSQTDIQLTGQRILSTSPGEGVDNKIIVRNLTPLLSPLAQAYHAIYTKQKGRDFVGMRDYY

Mean predicted aligned error: 6.74 Å

Radius of gyration: 20.96 Å; Cα contacts (8 Å, |Δi|>4): 446; chains: 1; bounding box: 54×54×55 Å

InterPro domains:
  IPR027417 P-loop containing nucleoside triphosphate hydrolase [G3DSA:3.40.50.300] (58-208)
  IPR027417 P-loop containing nucleoside triphosphate hydrolase [SSF52540] (83-247)
  IPR031248 E3 ubiquitin-protein ligase RNF213 [PTHR22605] (6-296)